Protein AF-L9KTG0-F1 (afdb_monomer_lite)

Structure (mmCIF, N/CA/C/O backbone):
data_AF-L9KTG0-F1
#
_entry.id   AF-L9KTG0-F1
#
loop_
_atom_site.group_PDB
_atom_site.id
_atom_site.type_symbol
_atom_site.label_atom_id
_atom_site.label_alt_id
_atom_site.label_comp_id
_atom_site.label_asym_id
_atom_site.label_entity_id
_atom_site.label_seq_id
_atom_site.pdbx_PDB_ins_code
_atom_site.Cartn_x
_atom_site.Cartn_y
_atom_site.Cartn_z
_atom_site.occupancy
_atom_site.B_iso_or_equiv
_atom_site.auth_seq_id
_atom_site.auth_comp_id
_atom_site.auth_asym_id
_atom_site.auth_atom_id
_atom_site.pdbx_PDB_model_num
ATOM 1 N N . MET A 1 1 ? -49.124 -18.999 35.209 1.00 49.38 1 MET A N 1
ATOM 2 C CA . MET A 1 1 ? -49.571 -17.786 34.483 1.00 49.38 1 MET A CA 1
ATOM 3 C C . MET A 1 1 ? -50.906 -17.337 35.054 1.00 49.38 1 MET A C 1
ATOM 5 O O . MET A 1 1 ? -51.842 -18.127 35.024 1.00 49.38 1 MET A O 1
ATOM 9 N N . SER A 1 2 ? -50.994 -16.120 35.597 1.00 49.66 2 SER A N 1
ATOM 10 C CA . SER A 1 2 ? -52.268 -15.536 36.032 1.00 49.66 2 SER A CA 1
ATOM 11 C C . SER A 1 2 ? -53.075 -15.059 34.817 1.00 49.66 2 SER A C 1
ATOM 13 O O . SER A 1 2 ? -52.522 -14.506 33.868 1.00 49.66 2 SER A O 1
ATOM 15 N N . LEU A 1 3 ? -54.389 -15.286 34.839 1.00 60.78 3 LEU A N 1
ATOM 16 C CA . LEU A 1 3 ? -55.328 -14.802 33.813 1.00 60.78 3 LEU A CA 1
ATOM 17 C C . LEU A 1 3 ? -55.614 -13.295 33.931 1.00 60.78 3 LEU A C 1
ATOM 19 O O . LEU A 1 3 ? -56.130 -12.691 32.996 1.00 60.78 3 LEU A O 1
ATOM 23 N N . VAL A 1 4 ? -55.261 -12.688 35.066 1.00 68.44 4 VAL A N 1
ATOM 24 C CA . VAL A 1 4 ? -55.476 -11.272 35.375 1.00 68.44 4 VAL A CA 1
ATOM 25 C C . VAL A 1 4 ? -54.117 -10.580 35.476 1.00 68.44 4 VAL A C 1
ATOM 27 O O . VAL A 1 4 ? -53.188 -11.116 36.093 1.00 68.44 4 VAL A O 1
ATOM 30 N N . VAL A 1 5 ? -53.993 -9.413 34.831 1.00 65.00 5 VAL A N 1
ATOM 31 C CA . VAL A 1 5 ? -52.816 -8.537 34.950 1.00 65.00 5 VAL A CA 1
ATOM 32 C C . VAL A 1 5 ? -52.667 -8.155 36.427 1.00 65.00 5 VAL A C 1
ATOM 34 O O . VAL A 1 5 ? -53.651 -7.705 37.012 1.00 65.00 5 VAL A O 1
ATOM 37 N N . PRO A 1 6 ? -51.491 -8.345 37.051 1.00 69.44 6 PRO A N 1
ATOM 38 C CA . PRO A 1 6 ? -51.301 -7.981 38.453 1.00 69.44 6 PRO A CA 1
ATOM 39 C C . PRO A 1 6 ? -51.574 -6.483 38.659 1.00 69.44 6 PRO A C 1
ATOM 41 O O . PRO A 1 6 ? -51.172 -5.670 37.827 1.00 69.44 6 PRO A O 1
ATOM 44 N N . GLU A 1 7 ? -52.230 -6.110 39.767 1.00 68.56 7 GLU A N 1
ATOM 45 C CA . GLU A 1 7 ? -52.607 -4.710 40.060 1.00 68.56 7 GLU A CA 1
ATOM 46 C C . GLU A 1 7 ? -51.407 -3.749 40.053 1.00 68.56 7 GLU A C 1
ATOM 48 O O . GLU A 1 7 ? -51.549 -2.574 39.721 1.00 68.56 7 GLU A O 1
ATOM 53 N N . LYS A 1 8 ? -50.207 -4.247 40.372 1.00 76.75 8 LYS A N 1
ATOM 54 C CA . LYS A 1 8 ? -48.950 -3.490 40.355 1.00 76.75 8 LYS A CA 1
ATOM 55 C C . LYS A 1 8 ? -48.055 -3.943 39.204 1.00 76.75 8 LYS A C 1
ATOM 57 O O . LYS A 1 8 ? -47.014 -4.550 39.422 1.00 76.75 8 LYS A O 1
ATOM 62 N N . PHE A 1 9 ? -48.462 -3.653 37.969 1.00 83.56 9 PHE A N 1
ATOM 63 C CA . PHE A 1 9 ? -47.624 -3.896 36.795 1.00 83.56 9 PHE A CA 1
ATOM 64 C C . PHE A 1 9 ? -46.756 -2.674 36.468 1.00 83.56 9 PHE A C 1
ATOM 66 O O . PHE A 1 9 ? -47.263 -1.622 36.076 1.00 83.56 9 PHE A O 1
ATOM 73 N N . GLN A 1 10 ? -45.434 -2.813 36.571 1.00 85.81 10 GLN A N 1
ATOM 74 C CA . GLN A 1 10 ? -44.500 -1.760 36.175 1.00 85.81 10 GLN A CA 1
ATOM 75 C C . GLN A 1 10 ? -44.161 -1.868 34.684 1.00 85.81 10 GLN A C 1
ATOM 77 O O . GLN A 1 10 ? -43.572 -2.841 34.216 1.00 85.81 10 GLN A O 1
ATOM 82 N N . HIS A 1 11 ? -44.504 -0.840 33.904 1.00 86.81 11 HIS A N 1
ATOM 83 C CA . HIS A 1 11 ? -44.177 -0.812 32.474 1.00 86.81 11 HIS A CA 1
ATOM 84 C C . HIS A 1 11 ? -42.685 -0.588 32.196 1.00 86.81 11 HIS A C 1
ATOM 86 O O . HIS A 1 11 ? -42.176 -1.087 31.187 1.00 86.81 11 HIS A O 1
ATOM 92 N N . ILE A 1 12 ? -42.000 0.147 33.073 1.00 88.56 12 ILE A N 1
ATOM 93 C CA . ILE A 1 12 ? -40.579 0.477 32.970 1.00 88.56 12 ILE A CA 1
ATOM 94 C C . ILE A 1 12 ? -39.954 0.246 34.341 1.00 88.56 12 ILE A C 1
ATOM 96 O O . ILE A 1 12 ? -40.410 0.833 35.318 1.00 88.56 12 ILE A O 1
ATOM 100 N N . LEU A 1 13 ? -38.906 -0.574 34.392 1.00 87.44 13 LEU A N 1
ATOM 101 C CA . LEU A 1 13 ? -38.097 -0.776 35.593 1.00 87.44 13 LEU A CA 1
ATOM 102 C C . LEU A 1 13 ? -36.725 -0.154 35.375 1.00 87.44 13 LEU A C 1
ATOM 104 O O . LEU A 1 13 ? -36.164 -0.257 34.283 1.00 87.44 13 LEU A O 1
ATOM 108 N N . ARG A 1 14 ? -36.163 0.479 36.404 1.00 88.06 14 ARG A N 1
ATOM 109 C CA . ARG A 1 14 ? -34.815 1.044 36.332 1.00 88.06 14 ARG A CA 1
ATOM 110 C C . ARG A 1 14 ? -33.854 0.180 37.132 1.00 88.06 14 ARG A C 1
ATOM 112 O O . ARG A 1 14 ? -33.931 0.132 38.351 1.00 88.06 14 ARG A O 1
ATOM 119 N N . VAL A 1 15 ? -32.928 -0.473 36.437 1.00 86.12 15 VAL A N 1
ATOM 120 C CA . VAL A 1 15 ? -31.952 -1.392 37.035 1.00 86.12 15 VAL A CA 1
ATOM 121 C C . VAL A 1 15 ? -30.557 -0.991 36.572 1.00 86.12 15 VAL A C 1
ATOM 123 O O . VAL A 1 15 ? -30.323 -0.823 35.374 1.00 86.12 15 VAL A O 1
ATOM 126 N N . LEU A 1 16 ? -29.627 -0.799 37.516 1.00 84.00 16 LEU A N 1
ATOM 127 C CA . LEU A 1 16 ? -28.222 -0.444 37.249 1.00 84.00 16 LEU A CA 1
ATOM 128 C C . LEU A 1 16 ? -28.059 0.706 36.233 1.00 84.00 16 LEU A C 1
ATOM 130 O O . LEU A 1 16 ? -27.328 0.592 35.251 1.00 84.00 16 LEU A O 1
ATOM 134 N N . ASN A 1 17 ? -28.766 1.819 36.459 1.00 85.25 17 ASN A N 1
ATOM 135 C CA . ASN A 1 17 ? -28.774 3.001 35.582 1.00 85.25 17 ASN A CA 1
ATOM 136 C C . ASN A 1 17 ? -29.298 2.769 34.152 1.00 85.25 17 ASN A C 1
ATOM 138 O O . ASN A 1 17 ? -29.113 3.627 33.291 1.00 85.25 17 ASN A O 1
ATOM 142 N N . THR A 1 18 ? -29.997 1.663 33.898 1.00 87.50 18 THR A N 1
ATOM 143 C CA . THR A 1 18 ? -30.633 1.373 32.606 1.00 87.50 18 THR A CA 1
ATOM 144 C C . THR A 1 18 ? -32.141 1.198 32.755 1.00 87.50 18 THR A C 1
ATOM 146 O O . THR A 1 18 ? -32.616 0.676 33.762 1.00 87.50 18 THR A O 1
ATOM 149 N N . ASN A 1 19 ? -32.893 1.659 31.754 1.00 92.19 19 ASN A N 1
ATOM 150 C CA . ASN A 1 19 ? -34.344 1.500 31.700 1.00 92.19 19 ASN A CA 1
ATOM 151 C C . ASN A 1 19 ? -34.678 0.189 30.980 1.00 92.19 19 ASN A C 1
ATOM 153 O O . ASN A 1 19 ? -34.278 -0.014 29.833 1.00 92.19 19 ASN A O 1
ATOM 157 N N . ILE A 1 20 ? -35.412 -0.686 31.657 1.00 90.31 20 ILE A N 1
ATOM 158 C CA . ILE A 1 20 ? -35.796 -2.021 31.205 1.00 90.31 20 ILE A CA 1
ATOM 159 C C . ILE A 1 20 ? -37.299 -2.049 30.909 1.00 90.31 20 ILE A C 1
ATOM 161 O O . ILE A 1 20 ? -38.113 -1.543 31.680 1.00 90.31 20 ILE A O 1
ATOM 165 N N . GLU A 1 21 ? -37.682 -2.677 29.794 1.00 91.25 21 GLU A N 1
ATOM 166 C CA . GLU A 1 21 ? -39.086 -2.855 29.405 1.00 91.25 21 GLU A CA 1
ATOM 167 C C . GLU A 1 21 ? -39.774 -3.974 30.210 1.00 91.25 21 GLU A C 1
ATOM 169 O O . GLU A 1 21 ? -39.440 -5.152 30.066 1.00 91.25 21 GLU A O 1
ATOM 174 N N . GLY A 1 22 ? -40.826 -3.634 30.962 1.00 88.56 22 GLY A N 1
ATOM 175 C CA . GLY A 1 22 ? -41.592 -4.582 31.786 1.00 88.56 22 GLY A CA 1
ATOM 176 C C . GLY A 1 22 ? -42.464 -5.571 30.999 1.00 88.56 22 GLY A C 1
ATOM 177 O O . GLY A 1 22 ? -42.866 -6.613 31.513 1.00 88.56 22 GLY A O 1
ATOM 178 N N . ARG A 1 23 ? -42.752 -5.288 29.719 1.00 88.06 23 ARG A N 1
ATOM 179 C CA . ARG A 1 23 ? -43.575 -6.166 28.860 1.00 88.06 23 ARG A CA 1
ATOM 180 C C . ARG A 1 23 ? -42.847 -7.444 28.443 1.00 88.06 23 ARG A C 1
ATOM 182 O O . ARG A 1 23 ? -43.510 -8.427 28.105 1.00 88.06 23 ARG A O 1
ATOM 189 N N . ARG A 1 24 ? -41.512 -7.439 28.425 1.00 90.31 24 ARG A N 1
ATOM 190 C CA . ARG A 1 24 ? -40.703 -8.601 28.035 1.00 90.31 24 ARG A CA 1
ATOM 191 C C . ARG A 1 24 ? -40.580 -9.582 29.199 1.00 90.31 24 ARG A C 1
ATOM 193 O O . ARG A 1 24 ? -40.724 -9.216 30.362 1.00 90.31 24 ARG A O 1
ATOM 200 N N . LYS A 1 25 ? -40.297 -10.844 28.876 1.00 90.31 25 LYS A N 1
ATOM 201 C CA . LYS A 1 25 ? -39.917 -11.843 29.884 1.00 90.31 25 LYS A CA 1
ATOM 202 C C . LYS A 1 25 ? -38.628 -11.418 30.585 1.00 90.31 25 LYS A C 1
ATOM 204 O O . LYS A 1 25 ? -37.727 -10.895 29.921 1.00 90.31 25 LYS A O 1
ATOM 209 N N . THR A 1 26 ? -38.524 -11.692 31.881 1.00 88.12 26 THR A N 1
ATOM 210 C CA . THR A 1 26 ? -37.424 -11.235 32.746 1.00 88.12 26 THR A CA 1
ATOM 211 C C . THR A 1 26 ? -36.037 -11.576 32.186 1.00 88.12 26 THR A C 1
ATOM 213 O O . THR A 1 26 ? -35.219 -10.674 32.000 1.00 88.12 26 THR A O 1
ATOM 216 N N . ALA A 1 27 ? -35.815 -12.824 31.752 1.00 87.25 27 ALA A N 1
ATOM 217 C CA . ALA A 1 27 ? -34.556 -13.272 31.140 1.00 87.25 27 ALA A CA 1
ATOM 218 C C . ALA A 1 27 ? -34.092 -12.431 29.935 1.00 87.25 27 ALA A C 1
ATOM 220 O O . ALA A 1 27 ? -32.895 -12.323 29.680 1.00 87.25 27 ALA A O 1
ATOM 221 N N . PHE A 1 28 ? -35.022 -11.856 29.167 1.00 90.88 28 PHE A N 1
ATOM 222 C CA . PHE A 1 28 ? -34.704 -11.012 28.011 1.00 90.88 28 PHE A CA 1
ATOM 223 C C . PHE A 1 28 ? -34.637 -9.537 28.390 1.00 90.88 28 PHE A C 1
ATOM 225 O O . PHE A 1 28 ? -33.824 -8.801 27.839 1.00 90.88 28 PHE A O 1
ATOM 232 N N . ALA A 1 29 ? -35.473 -9.106 29.329 1.00 90.81 29 ALA A N 1
ATOM 233 C CA . ALA A 1 29 ? -35.525 -7.729 29.788 1.00 90.81 29 ALA A CA 1
ATOM 234 C C . ALA A 1 29 ? -34.185 -7.304 30.426 1.00 90.81 29 ALA A C 1
ATOM 236 O O . ALA A 1 29 ? -33.635 -6.265 30.067 1.00 90.81 29 ALA A O 1
ATOM 237 N N . ILE A 1 30 ? -33.590 -8.164 31.263 1.00 89.75 30 ILE A N 1
ATOM 238 C CA . ILE A 1 30 ? -32.313 -7.892 31.952 1.00 89.75 30 ILE A CA 1
ATOM 239 C C . ILE A 1 30 ? -31.131 -7.760 30.973 1.00 89.75 30 ILE A C 1
ATOM 241 O O . ILE A 1 30 ? -30.162 -7.061 31.261 1.00 89.75 30 ILE A O 1
ATOM 245 N N . THR A 1 31 ? -31.210 -8.345 29.771 1.00 90.81 31 THR A N 1
ATOM 246 C CA . THR A 1 31 ? -30.134 -8.225 28.762 1.00 90.81 31 THR A CA 1
ATOM 247 C C . THR A 1 31 ? -29.950 -6.812 28.203 1.00 90.81 31 THR A C 1
ATOM 249 O O . THR A 1 31 ? -28.962 -6.554 27.521 1.00 90.81 31 THR A O 1
ATOM 252 N N . ALA A 1 32 ? -30.865 -5.882 28.502 1.00 90.56 32 ALA A N 1
ATOM 253 C CA . ALA A 1 32 ? -30.676 -4.463 28.208 1.00 90.56 32 ALA A CA 1
ATOM 254 C C . ALA A 1 32 ? -29.521 -3.840 29.021 1.00 90.56 32 ALA A C 1
ATOM 256 O O . ALA A 1 32 ? -28.928 -2.847 28.594 1.00 90.56 32 ALA A O 1
ATOM 257 N N . VAL A 1 33 ? -29.164 -4.435 30.166 1.00 89.81 33 VAL A N 1
ATOM 258 C CA . VAL A 1 33 ? -28.013 -4.016 30.970 1.00 89.81 33 VAL A CA 1
ATOM 259 C C . VAL A 1 33 ? -26.723 -4.427 30.258 1.00 89.81 33 VAL A C 1
ATOM 261 O O . VAL A 1 33 ? -26.456 -5.611 30.033 1.00 89.81 33 VAL A O 1
ATOM 264 N N . LYS A 1 34 ? -25.864 -3.450 29.946 1.00 87.50 34 LYS A N 1
ATOM 265 C CA . LYS A 1 34 ? -24.547 -3.720 29.352 1.00 87.50 34 LYS A CA 1
ATOM 266 C C . LYS A 1 34 ? -23.728 -4.631 30.274 1.00 87.50 34 LYS A C 1
ATOM 268 O O . LYS A 1 34 ? -23.594 -4.359 31.465 1.00 87.50 34 LYS A O 1
ATOM 273 N N . GLY A 1 35 ? -23.169 -5.702 29.711 1.00 87.12 35 GLY A N 1
ATOM 274 C CA . GLY A 1 35 ? -22.412 -6.713 30.460 1.00 87.12 35 GLY A CA 1
ATOM 275 C C . GLY A 1 35 ? -23.231 -7.944 30.856 1.00 87.12 35 GLY A C 1
ATOM 276 O O . GLY A 1 35 ? -22.644 -8.916 31.325 1.00 87.12 35 GLY A O 1
ATOM 277 N N . VAL A 1 36 ? -24.549 -7.956 30.611 1.00 91.06 36 VAL A N 1
ATOM 278 C CA . VAL A 1 36 ? -25.405 -9.133 30.816 1.00 91.06 36 VAL A CA 1
ATOM 279 C C . VAL A 1 36 ? -25.880 -9.715 29.490 1.00 91.06 36 VAL A C 1
ATOM 281 O O . VAL A 1 36 ? -26.687 -9.138 28.770 1.00 91.06 36 VAL A O 1
ATOM 284 N N . GLY A 1 37 ? -25.391 -10.914 29.176 1.00 91.81 37 GLY A N 1
ATOM 285 C CA . GLY A 1 37 ? -25.872 -11.701 28.042 1.00 91.81 37 GLY A CA 1
ATOM 286 C C . GLY A 1 37 ? -27.045 -12.615 28.407 1.00 91.81 37 GLY A C 1
ATOM 287 O O . GLY A 1 37 ? -27.313 -12.873 29.577 1.00 91.81 37 GLY A O 1
ATOM 288 N N . ARG A 1 38 ? -27.687 -13.206 27.390 1.00 90.88 38 ARG A N 1
ATOM 289 C CA . ARG A 1 38 ? -28.805 -14.164 27.552 1.00 90.88 38 ARG A CA 1
ATOM 290 C C . ARG A 1 38 ? -28.482 -15.340 28.485 1.00 90.88 38 ARG A C 1
ATOM 292 O O . ARG A 1 38 ? -29.338 -15.764 29.251 1.00 90.88 38 ARG A O 1
ATOM 299 N N . ARG A 1 39 ? -27.250 -15.868 28.425 1.00 90.12 39 ARG A N 1
ATOM 300 C CA . ARG A 1 39 ? -26.805 -16.961 29.311 1.00 90.12 39 ARG A CA 1
ATOM 301 C C . ARG A 1 39 ? -26.664 -16.493 30.757 1.00 90.12 39 ARG A C 1
ATOM 303 O O . ARG A 1 39 ? -27.129 -17.184 31.652 1.00 90.12 39 ARG A O 1
ATOM 310 N N . TYR A 1 40 ? -26.067 -15.321 30.966 1.00 91.56 40 TYR A N 1
ATOM 311 C CA . TYR A 1 40 ? -25.879 -14.759 32.302 1.00 91.56 40 TYR A CA 1
ATOM 312 C C . TYR A 1 40 ? -27.221 -14.404 32.950 1.00 91.56 40 TYR A C 1
ATOM 314 O O . TYR A 1 40 ? -27.469 -14.801 34.079 1.00 91.56 40 TYR A O 1
ATOM 322 N N . ALA A 1 41 ? -28.130 -13.770 32.202 1.00 90.69 41 ALA A N 1
ATOM 323 C CA . ALA A 1 41 ? -29.473 -13.440 32.681 1.00 90.69 41 ALA A CA 1
ATOM 324 C C . ALA A 1 41 ? -30.259 -14.676 33.147 1.00 90.69 41 ALA A C 1
ATOM 326 O O . ALA A 1 41 ? -30.929 -14.626 34.172 1.00 90.69 41 ALA A O 1
ATOM 327 N N . ARG A 1 42 ? -30.143 -15.801 32.427 1.00 90.69 42 ARG A N 1
ATOM 328 C CA . ARG A 1 42 ? -30.793 -17.058 32.816 1.00 90.69 42 ARG A CA 1
ATOM 329 C C . ARG A 1 42 ? -30.227 -17.628 34.119 1.00 90.69 42 ARG A C 1
ATOM 331 O O . ARG A 1 42 ? -31.007 -18.029 34.970 1.00 90.69 42 ARG A O 1
ATOM 338 N N . VAL A 1 43 ? -28.901 -17.630 34.275 1.00 90.25 43 VAL A N 1
ATOM 339 C CA . VAL A 1 43 ? -28.244 -18.100 35.507 1.00 90.25 43 VAL A CA 1
ATOM 340 C C . VAL A 1 43 ? -28.634 -17.221 36.691 1.00 90.25 43 VAL A C 1
ATOM 342 O O . VAL A 1 43 ? -29.015 -17.743 37.727 1.00 90.25 43 VAL A O 1
ATOM 345 N N . VAL A 1 44 ? -28.605 -15.897 36.534 1.00 90.12 44 VAL A N 1
ATOM 346 C CA . VAL A 1 44 ? -29.026 -14.957 37.586 1.00 90.12 44 VAL A CA 1
ATOM 347 C C . VAL A 1 44 ? -30.472 -15.215 38.009 1.00 90.12 44 VAL A C 1
ATOM 349 O O . VAL A 1 44 ? -30.763 -15.239 39.197 1.00 90.12 44 VAL A O 1
ATOM 352 N N . GLN A 1 45 ? -31.370 -15.444 37.050 1.00 90.06 45 GLN A N 1
ATOM 353 C CA . GLN A 1 45 ? -32.778 -15.711 37.332 1.00 90.06 45 GLN A CA 1
ATOM 354 C C . GLN A 1 45 ? -32.991 -17.033 38.086 1.00 90.06 45 GLN A C 1
ATOM 356 O O . GLN A 1 45 ? -33.777 -17.077 39.025 1.00 90.06 45 GLN A O 1
ATOM 361 N N . GLU A 1 46 ? -32.250 -18.078 37.716 1.00 88.62 46 GLU A N 1
ATOM 362 C CA . GLU A 1 46 ? -32.262 -19.376 38.403 1.00 88.62 46 GLU A CA 1
ATOM 363 C C . GLU A 1 46 ? -31.675 -19.284 39.821 1.00 88.62 46 GLU A C 1
ATOM 365 O O . GLU A 1 46 ? -32.144 -19.948 40.738 1.00 88.62 46 GLU A O 1
ATOM 370 N N . LYS A 1 47 ? -30.671 -18.424 40.026 1.00 88.19 47 LYS A N 1
ATOM 371 C CA . LYS A 1 47 ? -30.049 -18.188 41.337 1.00 88.19 47 LYS A CA 1
ATOM 372 C C . LYS A 1 47 ? -30.877 -17.294 42.253 1.00 88.19 47 LYS A C 1
ATOM 374 O O . LYS A 1 47 ? -30.810 -17.456 43.464 1.00 88.19 47 LYS A O 1
ATOM 379 N N . ALA A 1 48 ? -31.662 -16.388 41.680 1.00 87.19 48 ALA A N 1
ATOM 380 C CA . ALA A 1 48 ? -32.605 -15.546 42.407 1.00 87.19 48 ALA A CA 1
ATOM 381 C C . ALA A 1 48 ? -33.923 -16.269 42.758 1.00 87.19 48 ALA A C 1
ATOM 383 O O . ALA A 1 48 ? -34.805 -15.633 43.334 1.00 87.19 48 ALA A O 1
ATOM 384 N N . ASP A 1 49 ? -34.050 -17.556 42.407 1.00 87.12 49 ASP A N 1
ATOM 385 C CA . ASP A 1 49 ? -35.237 -18.398 42.615 1.00 87.12 49 ASP A CA 1
ATOM 386 C C . ASP A 1 49 ? -36.527 -17.774 42.049 1.00 87.12 49 ASP A C 1
ATOM 388 O O . ASP A 1 49 ? -37.585 -17.776 42.672 1.00 87.12 49 ASP A O 1
ATOM 392 N N . MET A 1 50 ? -36.425 -17.178 40.855 1.00 83.75 50 MET A N 1
ATOM 393 C CA . MET A 1 50 ? -37.555 -16.555 40.160 1.00 83.75 50 MET A CA 1
ATOM 394 C C . MET A 1 50 ? -38.023 -17.414 38.986 1.00 83.75 50 MET A C 1
ATOM 396 O O . MET A 1 50 ? -37.209 -17.976 38.244 1.00 83.75 50 MET A O 1
ATOM 400 N N . ASP A 1 51 ? -39.331 -17.430 38.722 1.00 84.75 51 ASP A N 1
ATOM 401 C CA . ASP A 1 51 ? -39.868 -18.189 37.595 1.00 84.75 51 ASP A CA 1
ATOM 402 C C . ASP A 1 51 ? -39.449 -17.588 36.238 1.00 84.75 51 ASP A C 1
ATOM 404 O O . ASP A 1 51 ? -39.550 -16.389 35.971 1.00 84.75 51 ASP A O 1
ATOM 408 N N . LEU A 1 52 ? -38.992 -18.457 35.333 1.00 81.88 52 LEU A N 1
ATOM 409 C CA . LEU A 1 52 ? -38.511 -18.127 33.987 1.00 81.88 52 LEU A CA 1
ATOM 410 C C . LEU A 1 52 ? -39.627 -17.640 33.054 1.00 81.88 52 LEU A C 1
ATOM 412 O O . LEU A 1 52 ? -39.344 -17.043 32.006 1.00 81.88 52 LEU A O 1
ATOM 416 N N . THR A 1 53 ? -40.889 -17.927 33.383 1.00 84.38 53 THR A N 1
ATOM 417 C CA . THR A 1 53 ? -42.029 -17.570 32.529 1.00 84.38 53 THR A CA 1
ATOM 418 C C . THR A 1 53 ? -42.570 -16.168 32.787 1.00 84.38 53 THR A C 1
ATOM 420 O O . THR A 1 53 ? -43.270 -15.625 31.923 1.00 84.38 53 THR A O 1
ATOM 423 N N . GLU A 1 54 ? -42.189 -15.559 33.909 1.00 83.56 54 GLU A N 1
ATOM 424 C CA . GLU A 1 54 ? -42.697 -14.265 34.339 1.00 83.56 54 GLU A CA 1
ATOM 425 C C . GLU A 1 54 ? -42.159 -13.087 33.517 1.00 83.56 54 GLU A C 1
ATOM 427 O O . GLU A 1 54 ? -41.099 -13.120 32.871 1.00 83.56 54 GLU A O 1
ATOM 432 N N . ARG A 1 55 ? -42.967 -12.023 33.488 1.00 88.19 55 ARG A N 1
ATOM 433 C CA . ARG A 1 55 ? -42.637 -10.760 32.824 1.00 88.19 55 ARG A CA 1
ATOM 434 C C . ARG A 1 55 ? -41.933 -9.842 33.809 1.00 88.19 55 ARG A C 1
ATOM 436 O O . ARG A 1 55 ? -42.320 -9.784 34.968 1.00 88.19 55 ARG A O 1
ATOM 443 N N . ALA A 1 56 ? -40.986 -9.049 33.316 1.00 87.50 56 ALA A N 1
ATOM 444 C CA . ALA A 1 56 ? -40.204 -8.152 34.162 1.00 87.50 56 ALA A CA 1
ATOM 445 C C . ALA A 1 56 ? -41.072 -7.128 34.916 1.00 87.50 56 ALA A C 1
ATOM 447 O O . ALA A 1 56 ? -40.743 -6.751 36.029 1.00 87.50 56 ALA A O 1
ATOM 448 N N . GLY A 1 57 ? -42.199 -6.709 34.331 1.00 85.75 57 GLY A N 1
ATOM 449 C CA . GLY A 1 57 ? -43.148 -5.784 34.957 1.00 85.75 57 GLY A CA 1
ATOM 450 C C . GLY A 1 57 ? -44.014 -6.377 36.061 1.00 85.75 57 GLY A C 1
ATOM 451 O O . GLY A 1 57 ? -44.708 -5.620 36.729 1.00 85.75 57 GLY A O 1
ATOM 452 N N . ALA A 1 58 ? -44.004 -7.700 36.233 1.00 86.56 58 ALA A N 1
ATOM 453 C CA . ALA A 1 58 ? -44.718 -8.380 37.311 1.00 86.56 58 ALA A CA 1
ATOM 454 C C . ALA A 1 58 ? -43.841 -8.615 38.553 1.00 86.56 58 ALA A C 1
ATOM 456 O O . ALA A 1 58 ? -44.368 -9.057 39.567 1.00 86.56 58 ALA A O 1
ATOM 457 N N . LEU A 1 59 ? -42.537 -8.318 38.472 1.00 86.00 59 LEU A N 1
ATOM 458 C CA . LEU A 1 59 ? -41.601 -8.515 39.575 1.00 86.00 59 LEU A CA 1
ATOM 459 C C . LEU A 1 59 ? -41.883 -7.543 40.720 1.00 86.00 59 LEU A C 1
ATOM 461 O O . LEU A 1 59 ? -42.135 -6.353 40.507 1.00 86.00 59 LEU A O 1
ATOM 465 N N . THR A 1 60 ? -41.779 -8.057 41.938 1.00 88.75 60 THR A N 1
ATOM 466 C CA . THR A 1 60 ? -41.781 -7.263 43.166 1.00 88.75 60 THR A CA 1
ATOM 467 C C . THR A 1 60 ? -40.445 -6.542 43.352 1.00 88.75 60 THR A C 1
ATOM 469 O O . THR A 1 60 ? -39.414 -6.935 42.807 1.00 88.75 60 THR A O 1
ATOM 472 N N . GLU A 1 61 ? -40.439 -5.463 44.133 1.00 87.25 61 GLU A N 1
ATOM 473 C CA . GLU A 1 61 ? -39.218 -4.688 44.394 1.00 87.25 61 GLU A CA 1
ATOM 474 C C . GLU A 1 61 ? -38.142 -5.527 45.107 1.00 87.25 61 GLU A C 1
ATOM 476 O O . GLU A 1 61 ? -36.964 -5.444 44.765 1.00 87.25 61 GLU A O 1
ATOM 481 N N . GLU A 1 62 ? -38.560 -6.430 45.999 1.00 88.88 62 GLU A N 1
ATOM 482 C CA . GLU A 1 62 ? -37.674 -7.375 46.687 1.00 88.88 62 GLU A CA 1
ATOM 483 C C . GLU A 1 62 ? -36.998 -8.352 45.713 1.00 88.88 62 GLU A C 1
ATOM 485 O O . GLU A 1 62 ? -35.805 -8.635 45.824 1.00 88.88 62 GLU A O 1
ATOM 490 N N . GLU A 1 63 ? -37.739 -8.864 44.725 1.00 88.56 63 GLU A N 1
ATOM 491 C CA . GLU A 1 63 ? -37.183 -9.726 43.675 1.00 88.56 63 GLU A CA 1
ATOM 492 C C . GLU A 1 63 ? -36.167 -8.979 42.815 1.00 88.56 63 GLU A C 1
ATOM 494 O O . GLU A 1 63 ? -35.107 -9.519 42.492 1.00 88.56 63 GLU A O 1
ATOM 499 N N . VAL A 1 64 ? -36.457 -7.719 42.480 1.00 89.38 64 VAL A N 1
ATOM 500 C CA . VAL A 1 64 ? -35.532 -6.867 41.726 1.00 89.38 64 VAL A CA 1
ATOM 501 C C . VAL A 1 64 ? -34.234 -6.647 42.509 1.00 89.38 64 VAL A C 1
ATOM 503 O O . VAL A 1 64 ? -33.152 -6.762 41.931 1.00 89.38 64 VAL A O 1
ATOM 506 N N . GLU A 1 65 ? -34.304 -6.393 43.816 1.00 90.00 65 GLU A N 1
ATOM 507 C CA . GLU A 1 65 ? -33.116 -6.211 44.657 1.00 90.00 65 GLU A CA 1
ATOM 508 C C . GLU A 1 65 ? -32.290 -7.499 44.798 1.00 90.00 65 GLU A C 1
ATOM 510 O O . GLU A 1 65 ? -31.056 -7.463 44.685 1.00 90.00 65 GLU A O 1
ATOM 515 N N . ARG A 1 66 ? -32.948 -8.660 44.938 1.00 89.12 66 ARG A N 1
ATOM 516 C CA . ARG A 1 66 ? -32.265 -9.965 44.911 1.00 89.12 66 ARG A CA 1
ATOM 517 C C . ARG A 1 66 ? -31.507 -10.164 43.602 1.00 89.12 66 ARG A C 1
ATOM 519 O O . ARG A 1 66 ? -30.321 -10.485 43.621 1.00 89.12 66 ARG A O 1
ATOM 526 N N . VAL A 1 67 ? -32.148 -9.898 42.463 1.00 89.56 67 VAL A N 1
ATOM 527 C CA . VAL A 1 67 ? -31.518 -9.996 41.135 1.00 89.56 67 VAL A CA 1
ATOM 528 C C . VAL A 1 67 ? -30.305 -9.082 41.020 1.00 89.56 67 VAL A C 1
ATOM 530 O O . VAL A 1 67 ? -29.260 -9.514 40.536 1.00 89.56 67 VAL A O 1
ATOM 533 N N . VAL A 1 68 ? -30.411 -7.834 41.478 1.00 90.31 68 VAL A N 1
ATOM 534 C CA . VAL A 1 68 ? -29.294 -6.879 41.446 1.00 90.31 68 VAL A CA 1
ATOM 535 C C . VAL A 1 68 ? -28.132 -7.365 42.311 1.00 90.31 68 VAL A C 1
ATOM 537 O O . VAL A 1 68 ? -26.981 -7.286 41.876 1.00 90.31 68 VAL A O 1
ATOM 540 N N . THR A 1 69 ? -28.421 -7.926 43.483 1.00 90.25 69 THR A N 1
ATOM 541 C CA . THR A 1 69 ? -27.408 -8.474 44.394 1.00 90.25 69 THR A CA 1
ATOM 542 C C . THR A 1 69 ? -26.665 -9.650 43.756 1.00 90.25 69 THR A C 1
ATOM 544 O O . THR A 1 69 ? -25.431 -9.645 43.718 1.00 90.25 69 THR A O 1
ATOM 547 N N . VAL A 1 70 ? -27.400 -10.595 43.157 1.00 90.31 70 VAL A N 1
ATOM 548 C CA . VAL A 1 70 ? -26.834 -11.750 42.435 1.00 90.31 70 VAL A CA 1
ATOM 549 C C . VAL A 1 70 ? -26.004 -11.299 41.228 1.00 90.31 70 VAL A C 1
ATOM 551 O O . VAL A 1 70 ? -24.930 -11.831 40.944 1.00 90.31 70 VAL A O 1
ATOM 554 N N . MET A 1 71 ? -26.470 -10.274 40.507 1.00 89.06 71 MET A N 1
ATOM 555 C CA . MET A 1 71 ? -25.750 -9.711 39.364 1.00 89.06 71 MET A CA 1
ATOM 556 C C . MET A 1 71 ? -24.418 -9.079 39.769 1.00 89.06 71 MET A C 1
ATOM 558 O O . MET A 1 71 ? -23.432 -9.268 39.054 1.00 89.06 71 MET A O 1
ATOM 562 N N . GLN A 1 72 ? -24.396 -8.324 40.871 1.00 88.56 72 GLN A N 1
ATOM 563 C CA . GLN A 1 72 ? -23.202 -7.637 41.364 1.00 88.56 72 GLN A CA 1
ATOM 564 C C . GLN A 1 72 ? -22.199 -8.600 42.012 1.00 88.56 72 GLN A C 1
ATOM 566 O O . GLN A 1 72 ? -20.993 -8.418 41.843 1.00 88.56 72 GLN A O 1
ATOM 571 N N . ASN A 1 73 ? -22.677 -9.645 42.698 1.00 87.81 73 ASN A N 1
ATOM 572 C CA . ASN A 1 73 ? -21.843 -10.570 43.469 1.00 87.81 73 ASN A CA 1
ATOM 573 C C . ASN A 1 73 ? -22.012 -12.048 43.056 1.00 87.81 73 ASN A C 1
ATOM 575 O O . ASN A 1 73 ? -22.232 -12.906 43.911 1.00 87.81 73 ASN A O 1
ATOM 579 N N . PRO A 1 74 ? -21.775 -12.416 41.783 1.00 87.12 74 PRO A N 1
ATOM 580 C CA . PRO A 1 74 ? -22.066 -13.765 41.276 1.00 87.12 74 PRO A CA 1
ATOM 581 C C . PRO A 1 74 ? -21.258 -14.891 41.938 1.00 87.12 74 PRO A C 1
ATOM 583 O O . PRO A 1 74 ? -21.621 -16.066 41.836 1.00 87.12 74 PRO A O 1
ATOM 586 N N . ARG A 1 75 ? -20.145 -14.559 42.607 1.00 85.00 75 ARG A N 1
ATOM 587 C CA . ARG A 1 75 ? -19.304 -15.531 43.323 1.00 85.00 75 ARG A CA 1
ATOM 588 C C . ARG A 1 75 ? -19.959 -16.026 44.611 1.00 85.00 75 ARG A C 1
ATOM 590 O O . ARG A 1 75 ? -19.749 -17.179 44.975 1.00 85.00 75 ARG A O 1
ATOM 597 N N . GLN A 1 76 ? -20.752 -15.182 45.275 1.00 85.56 76 GLN A N 1
ATOM 598 C CA . GLN A 1 76 ? -21.480 -15.572 46.486 1.00 85.56 76 GLN A CA 1
ATOM 599 C C . GLN A 1 76 ? -22.560 -16.615 46.150 1.00 85.56 76 GLN A C 1
ATOM 601 O O . GLN A 1 76 ? -22.731 -17.584 46.885 1.00 85.56 76 GLN A O 1
ATOM 606 N N . ASP A 1 77 ? -23.146 -16.523 44.952 1.00 83.12 77 ASP A N 1
ATOM 607 C CA . ASP A 1 77 ? -24.178 -17.446 44.454 1.00 83.12 77 ASP A CA 1
ATOM 608 C C . ASP A 1 77 ? -23.632 -18.697 43.741 1.00 83.12 77 ASP A C 1
ATOM 610 O O . ASP A 1 77 ? -24.350 -19.409 43.024 1.00 83.12 77 ASP A O 1
ATOM 614 N N . LYS A 1 78 ? -22.348 -19.017 43.959 1.00 84.56 78 LYS A N 1
ATOM 615 C CA . LYS A 1 78 ? -21.670 -20.210 43.419 1.00 84.56 78 LYS A CA 1
ATOM 616 C C . LYS A 1 78 ? -21.627 -20.251 41.881 1.00 84.56 78 LYS A C 1
ATOM 618 O O . LYS A 1 78 ? -21.765 -21.322 41.286 1.00 84.56 78 LYS A O 1
ATOM 623 N N . THR A 1 79 ? -21.458 -19.105 41.220 1.00 86.31 79 THR A N 1
ATOM 624 C CA . THR A 1 79 ? -21.195 -19.052 39.771 1.00 86.31 79 THR A CA 1
ATOM 625 C C . THR A 1 79 ? -19.715 -19.349 39.505 1.00 86.31 79 THR A C 1
ATOM 627 O O . THR A 1 79 ? -18.864 -18.762 40.173 1.00 86.31 79 THR A O 1
ATOM 630 N N . PRO A 1 80 ? -19.368 -20.236 38.556 1.00 88.50 80 PRO A N 1
ATOM 631 C CA . PRO A 1 80 ? -17.974 -20.590 38.315 1.00 88.50 80 PRO A CA 1
ATOM 632 C C . PRO A 1 80 ? -17.171 -19.444 37.679 1.00 88.50 80 PRO A C 1
ATOM 634 O O . PRO A 1 80 ? -17.676 -18.712 36.827 1.00 88.50 80 PRO A O 1
ATOM 637 N N . ASP A 1 81 ? -15.886 -19.338 38.035 1.00 88.06 81 ASP A N 1
ATOM 638 C CA . ASP A 1 81 ? -15.014 -18.222 37.633 1.00 88.06 81 ASP A CA 1
ATOM 639 C C . ASP A 1 81 ? -14.827 -18.105 36.104 1.00 88.06 81 ASP A C 1
ATOM 641 O O . ASP A 1 81 ? -14.683 -16.998 35.585 1.00 88.06 81 ASP A O 1
ATOM 645 N N . TRP A 1 82 ? -14.893 -19.223 35.366 1.00 88.38 82 TRP A N 1
ATOM 646 C CA . TRP A 1 82 ? -14.810 -19.245 33.896 1.00 88.38 82 TRP A CA 1
ATOM 647 C C . TRP A 1 82 ? -16.033 -18.628 33.198 1.00 88.38 82 TRP A C 1
ATOM 649 O O . TRP A 1 82 ? -15.987 -18.364 31.997 1.00 88.38 82 TRP A O 1
ATOM 659 N N . PHE A 1 83 ? -17.138 -18.415 33.917 1.00 90.88 83 PHE A N 1
ATOM 660 C CA . PHE A 1 83 ? -18.364 -17.831 33.369 1.00 90.88 83 PHE A CA 1
ATOM 661 C C . PHE A 1 83 ? -18.387 -16.299 33.463 1.00 90.88 83 PHE A C 1
ATOM 663 O O . PHE A 1 83 ? -19.196 -15.648 32.801 1.00 90.88 83 PHE A O 1
ATOM 670 N N . LEU A 1 84 ? -17.503 -15.720 34.279 1.00 90.25 84 LEU A N 1
ATOM 671 C CA . LEU A 1 84 ? -17.419 -14.279 34.500 1.00 90.25 84 LEU A CA 1
ATOM 672 C C . LEU A 1 84 ? -16.738 -13.580 33.319 1.00 90.25 84 LEU A C 1
ATOM 674 O O . LEU A 1 84 ? -15.874 -14.157 32.657 1.00 90.25 84 LEU A O 1
ATOM 678 N N . ASN A 1 85 ? -17.110 -12.326 33.060 1.00 90.19 85 ASN A N 1
ATOM 679 C CA . ASN A 1 85 ? -16.604 -11.579 31.907 1.00 90.19 85 ASN A CA 1
ATOM 680 C C . ASN A 1 85 ? -15.163 -11.063 32.068 1.00 90.19 85 ASN A C 1
ATOM 682 O O . ASN A 1 85 ? -14.423 -11.037 31.087 1.00 90.19 85 ASN A O 1
ATOM 686 N N . ARG A 1 86 ? -14.743 -10.667 33.276 1.00 88.12 86 ARG A N 1
ATOM 687 C CA . ARG A 1 86 ? -13.398 -10.153 33.559 1.00 88.12 86 ARG A CA 1
ATOM 688 C C . ARG A 1 86 ? -12.676 -11.145 34.451 1.00 88.12 86 ARG A C 1
ATOM 690 O O . ARG A 1 86 ? -12.752 -11.099 35.679 1.00 88.12 86 ARG A O 1
ATOM 697 N N . GLN A 1 87 ? -11.994 -12.073 33.799 1.00 87.62 87 GLN A N 1
ATOM 698 C CA . GLN A 1 87 ? -11.214 -13.114 34.453 1.00 87.62 87 GLN A CA 1
ATOM 699 C C . GLN A 1 87 ? -9.780 -12.63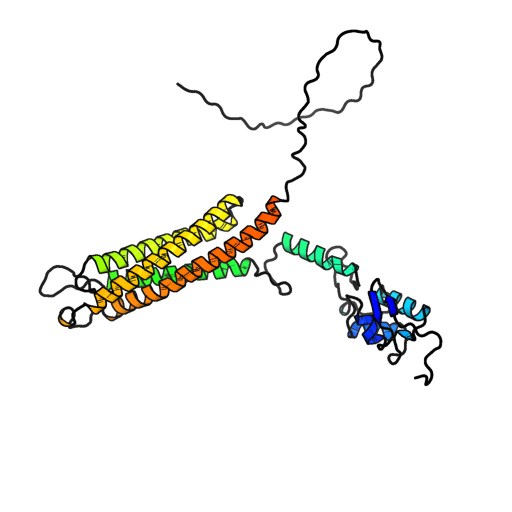7 34.649 1.00 87.62 87 GLN A C 1
ATOM 701 O O . GLN A 1 87 ? -9.207 -12.054 33.731 1.00 87.62 87 GLN A O 1
ATOM 706 N N . LYS A 1 88 ? -9.213 -12.901 35.833 1.00 85.81 88 LYS A N 1
ATOM 707 C CA . LYS A 1 88 ? -7.818 -12.594 36.177 1.00 85.81 88 LYS A CA 1
ATOM 708 C C . LYS A 1 88 ? -7.427 -11.153 35.810 1.00 85.81 88 LYS A C 1
ATOM 710 O O . LYS A 1 88 ? -6.594 -10.916 34.936 1.00 85.81 88 LYS A O 1
ATOM 715 N N . GLU A 1 89 ? -8.058 -10.177 36.465 1.00 85.31 89 GLU A N 1
ATOM 716 C CA . GLU A 1 89 ? -7.757 -8.759 36.236 1.00 85.31 89 GLU A CA 1
ATOM 717 C C . GLU A 1 89 ? -6.265 -8.454 36.457 1.00 85.31 89 GLU A C 1
ATOM 719 O O . GLU A 1 89 ? -5.668 -8.918 37.420 1.00 85.31 89 GLU A O 1
ATOM 724 N N . VAL A 1 90 ? -5.657 -7.642 35.588 1.00 79.31 90 VAL A N 1
ATOM 725 C CA . VAL A 1 90 ? -4.201 -7.399 35.623 1.00 79.31 90 VAL A CA 1
ATOM 726 C C . VAL A 1 90 ? -3.736 -6.699 36.904 1.00 79.31 90 VAL A C 1
ATOM 728 O O . VAL A 1 90 ? -2.624 -6.949 37.355 1.00 79.31 90 VAL A O 1
ATOM 731 N N . LYS A 1 91 ? -4.568 -5.827 37.483 1.00 77.12 91 LYS A N 1
ATOM 732 C CA . LYS A 1 91 ? -4.227 -5.078 38.703 1.00 77.12 91 LYS A CA 1
ATOM 733 C C . LYS A 1 91 ? -4.398 -5.930 39.961 1.00 77.12 91 LYS A C 1
ATOM 735 O O . LYS A 1 91 ? -3.462 -6.075 40.735 1.00 77.12 91 LYS A O 1
ATOM 740 N N . ASP A 1 92 ? -5.581 -6.519 40.121 1.00 79.25 92 ASP A N 1
ATOM 741 C CA . ASP A 1 92 ? -5.984 -7.151 41.383 1.00 79.25 92 ASP A CA 1
ATOM 742 C C . ASP A 1 92 ? -5.948 -8.686 41.344 1.00 79.25 92 ASP A C 1
ATOM 744 O O . ASP A 1 92 ? -6.168 -9.335 42.364 1.00 79.25 92 ASP A O 1
ATOM 748 N N . GLY A 1 93 ? -5.768 -9.299 40.168 1.00 83.06 93 GLY A N 1
ATOM 749 C CA . GLY A 1 93 ? -5.843 -10.751 39.958 1.00 83.06 93 GLY A CA 1
ATOM 750 C C . GLY A 1 93 ? -7.239 -11.356 40.153 1.00 83.06 93 GLY A C 1
ATOM 751 O O . GLY A 1 93 ? -7.427 -12.554 39.953 1.00 83.06 93 GLY A O 1
ATOM 752 N N . LYS A 1 94 ? -8.233 -10.549 40.539 1.00 86.44 94 LYS A N 1
ATOM 753 C CA . LYS A 1 94 ? -9.585 -11.000 40.878 1.00 86.44 94 LYS A CA 1
ATOM 754 C C . LYS A 1 94 ? -10.403 -11.316 39.625 1.00 86.44 94 LYS A C 1
ATOM 756 O O . LYS A 1 94 ? -10.244 -10.692 38.575 1.00 86.44 94 LYS A O 1
ATOM 761 N N . HIS A 1 95 ? -11.315 -12.274 39.769 1.00 88.12 95 HIS A N 1
ATOM 762 C CA . HIS A 1 95 ? -12.354 -12.578 38.788 1.00 88.12 95 HIS A CA 1
ATOM 763 C C . HIS A 1 95 ? -13.629 -11.828 39.182 1.00 88.12 95 HIS A C 1
ATOM 765 O O . HIS A 1 95 ? -14.082 -11.939 40.323 1.00 88.12 95 HIS A O 1
ATOM 771 N N . SER A 1 96 ? -14.188 -11.039 38.266 1.00 88.12 96 SER A N 1
ATOM 772 C CA . SER A 1 96 ? -15.386 -10.235 38.525 1.00 88.12 96 SER A CA 1
ATOM 773 C C . SER A 1 96 ? -16.309 -10.191 37.312 1.00 88.12 96 SER A C 1
ATOM 775 O O . SER A 1 96 ? -15.865 -10.342 36.173 1.00 88.12 96 SER A O 1
ATOM 777 N N . GLN A 1 97 ? -17.603 -9.979 37.568 1.00 89.44 97 GLN A N 1
ATOM 778 C CA . GLN A 1 97 ? -18.546 -9.579 36.532 1.00 89.44 97 GLN A CA 1
ATOM 779 C C . GLN A 1 97 ? -18.646 -8.056 36.522 1.00 89.44 97 GLN A C 1
ATOM 781 O O . GLN A 1 97 ? -19.141 -7.442 37.462 1.00 89.44 97 GLN A O 1
ATOM 786 N N . VAL A 1 98 ? -18.194 -7.440 35.439 1.00 89.44 98 VAL A N 1
ATOM 787 C CA . VAL A 1 98 ? -18.291 -5.996 35.235 1.00 89.44 98 VAL A CA 1
ATOM 788 C C . VAL A 1 98 ? -19.598 -5.659 34.517 1.00 89.44 98 VAL A C 1
ATOM 790 O O . VAL A 1 98 ? -19.872 -6.204 33.447 1.00 89.44 98 VAL A O 1
ATOM 793 N N . LEU A 1 99 ? -20.395 -4.757 35.090 1.00 89.38 99 LEU A N 1
ATOM 794 C CA . LEU A 1 99 ? -21.735 -4.402 34.611 1.00 89.38 99 LEU A CA 1
ATOM 795 C C . LEU A 1 99 ? -21.882 -2.890 34.407 1.00 89.38 99 LEU A C 1
ATOM 797 O O . LEU A 1 99 ? -21.248 -2.102 35.108 1.00 89.38 99 LEU A O 1
ATOM 801 N N . ALA A 1 100 ? -22.762 -2.495 33.483 1.00 86.25 100 ALA A N 1
ATOM 802 C CA . ALA A 1 100 ? -23.174 -1.112 33.235 1.00 86.25 100 ALA A CA 1
ATOM 803 C C . ALA A 1 100 ? -21.985 -0.133 33.120 1.00 86.25 100 ALA A C 1
ATOM 805 O O . ALA A 1 100 ? -21.146 -0.304 32.237 1.00 86.25 100 ALA A O 1
ATOM 806 N N . SER A 1 101 ? -21.907 0.880 33.989 1.00 84.81 101 SER A N 1
ATOM 807 C CA . SER A 1 101 ? -20.826 1.879 34.019 1.00 84.81 101 SER A CA 1
ATOM 808 C C . SER A 1 101 ? -19.458 1.290 34.364 1.00 84.81 101 SER A C 1
ATOM 810 O O . SER A 1 101 ? -18.434 1.828 33.963 1.00 84.81 101 SER A O 1
ATOM 812 N N . GLY A 1 102 ? -19.404 0.138 35.038 1.00 82.50 102 GLY A N 1
ATOM 813 C CA . GLY A 1 102 ? -18.139 -0.546 35.295 1.00 82.50 102 GLY A CA 1
ATOM 814 C C . GLY A 1 102 ? -17.412 -0.958 34.009 1.00 82.50 102 GLY A C 1
ATOM 815 O O . GLY A 1 102 ? -16.191 -1.120 34.025 1.00 82.50 102 GLY A O 1
ATOM 816 N N . LEU A 1 103 ? -18.130 -1.111 32.885 1.00 82.38 103 LEU A N 1
ATOM 817 C CA . LEU A 1 103 ? -17.536 -1.474 31.592 1.00 82.38 103 LEU A CA 1
ATOM 818 C C . LEU A 1 103 ? -16.645 -0.379 31.004 1.00 82.38 103 LEU A C 1
ATOM 820 O O . LEU A 1 103 ? -15.868 -0.676 30.098 1.00 82.38 103 LEU A O 1
ATOM 824 N N . ASP A 1 104 ? -16.672 0.838 31.552 1.00 80.88 104 ASP A N 1
ATOM 825 C CA . ASP A 1 104 ? -15.728 1.896 31.184 1.00 80.88 104 ASP A CA 1
ATOM 826 C C . ASP A 1 104 ? -14.269 1.501 31.471 1.00 80.88 104 ASP A C 1
ATOM 828 O O . ASP A 1 104 ? -13.351 2.051 30.861 1.00 80.88 104 ASP A O 1
ATOM 832 N N . LYS A 1 105 ? -14.034 0.455 32.281 1.00 82.94 105 LYS A N 1
ATOM 833 C CA . LYS A 1 105 ? -12.721 -0.201 32.401 1.00 82.94 105 LYS A CA 1
ATOM 834 C C . LYS A 1 105 ? -12.135 -0.647 31.050 1.00 82.94 105 LYS A C 1
ATOM 836 O O . LYS A 1 105 ? -10.917 -0.645 30.898 1.00 82.94 105 LYS A O 1
ATOM 841 N N . LEU A 1 106 ? -12.962 -0.963 30.046 1.00 81.88 106 LEU A N 1
ATOM 842 C CA . LEU A 1 106 ? -12.490 -1.271 28.687 1.00 81.88 106 LEU A CA 1
ATOM 843 C C . LEU A 1 106 ? -11.746 -0.089 28.049 1.00 81.88 106 LEU A C 1
ATOM 845 O O . LEU A 1 106 ? -10.802 -0.293 27.288 1.00 81.88 106 LEU A O 1
ATOM 849 N N . ARG A 1 107 ? -12.135 1.151 28.369 1.00 81.62 107 ARG A N 1
ATOM 850 C CA . ARG A 1 107 ? -11.451 2.359 27.888 1.00 81.62 107 ARG A CA 1
ATOM 851 C C . ARG A 1 107 ? -10.060 2.489 28.501 1.00 81.62 107 ARG A C 1
ATOM 853 O O . ARG A 1 107 ? -9.122 2.860 27.799 1.00 81.62 107 ARG A O 1
ATOM 860 N N . GLU A 1 108 ? -9.926 2.163 29.784 1.00 84.31 108 GLU A N 1
ATOM 861 C CA . GLU A 1 108 ? -8.631 2.131 30.465 1.00 84.31 108 GLU A CA 1
ATOM 862 C C . GLU A 1 108 ? -7.728 1.036 29.879 1.00 84.31 108 GLU A C 1
ATOM 864 O O . GLU A 1 108 ? -6.566 1.297 29.560 1.00 84.31 108 GLU A O 1
ATOM 869 N N . ASP A 1 109 ? -8.276 -0.162 29.649 1.00 80.94 109 ASP A N 1
ATOM 870 C CA . ASP A 1 109 ? -7.549 -1.269 29.022 1.00 80.94 109 ASP A CA 1
ATOM 871 C C . ASP A 1 109 ? -7.071 -0.898 27.608 1.00 80.94 109 ASP A C 1
ATOM 873 O O . ASP A 1 109 ? -5.911 -1.134 27.269 1.00 80.94 109 ASP A O 1
ATOM 877 N N . LEU A 1 110 ? -7.915 -0.233 26.810 1.00 76.31 110 LEU A N 1
ATOM 878 C CA . LEU A 1 110 ? -7.540 0.306 25.498 1.00 76.31 110 LEU A CA 1
ATOM 879 C C . LEU A 1 110 ? -6.430 1.362 25.600 1.00 76.31 110 LEU A C 1
ATOM 881 O O . LEU A 1 110 ? -5.499 1.351 24.794 1.00 76.31 110 LEU A O 1
ATOM 885 N N . GLY A 1 111 ? -6.493 2.261 26.586 1.00 79.00 111 GLY A N 1
ATOM 886 C CA . GLY A 1 111 ? -5.435 3.242 26.844 1.00 79.00 111 GLY A CA 1
ATOM 887 C C . GLY A 1 111 ? -4.101 2.578 27.197 1.00 79.00 111 GLY A C 1
ATOM 888 O O . GLY A 1 111 ? -3.051 2.959 26.677 1.00 79.00 111 GLY A O 1
ATOM 889 N N . ARG A 1 112 ? -4.143 1.519 28.011 1.00 80.19 112 ARG A N 1
ATOM 890 C CA . ARG A 1 112 ? -2.965 0.720 28.366 1.00 80.19 112 ARG A CA 1
ATOM 891 C C . ARG A 1 112 ? -2.390 -0.023 27.161 1.00 80.19 112 ARG A C 1
ATOM 893 O O . ARG A 1 112 ? -1.182 0.028 26.953 1.00 80.19 112 ARG A O 1
ATOM 900 N N . LEU A 1 113 ? -3.228 -0.666 26.346 1.00 68.19 113 LEU A N 1
ATOM 901 C CA . LEU A 1 113 ? -2.787 -1.363 25.130 1.00 68.19 113 LEU A CA 1
ATOM 902 C C . LEU A 1 113 ? -2.140 -0.402 24.126 1.00 68.19 113 LEU A 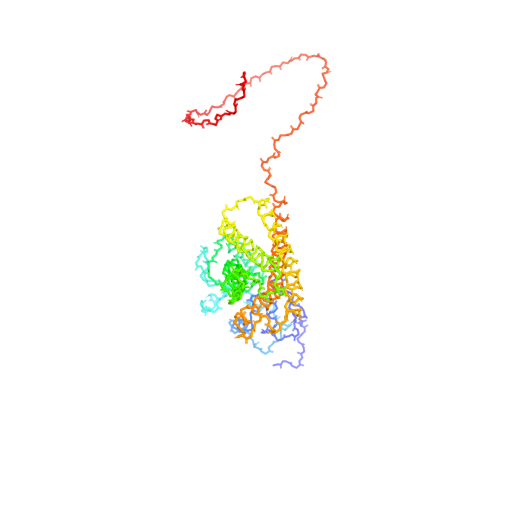C 1
ATOM 904 O O . LEU A 1 113 ? -1.099 -0.724 23.555 1.00 68.19 113 LEU A O 1
ATOM 908 N N . LYS A 1 114 ? -2.684 0.814 23.982 1.00 68.75 114 LYS A N 1
ATOM 909 C CA . LYS A 1 114 ? -2.062 1.876 23.176 1.00 68.75 114 LYS A CA 1
ATOM 910 C C . LYS A 1 114 ? -0.673 2.269 23.687 1.00 68.75 114 LYS A C 1
ATOM 912 O O . LYS A 1 114 ? 0.205 2.542 22.876 1.00 68.75 114 LYS A O 1
ATOM 917 N N . LYS A 1 115 ? -0.461 2.278 25.008 1.00 68.56 115 LYS A N 1
ATOM 918 C CA . LYS A 1 115 ? 0.834 2.613 25.624 1.00 68.56 115 LYS A CA 1
ATOM 919 C C . LYS A 1 115 ? 1.867 1.492 25.482 1.00 68.56 115 LYS A C 1
ATOM 921 O O . LYS A 1 115 ? 3.041 1.780 25.282 1.00 68.56 115 LYS A O 1
ATOM 926 N N . VAL A 1 116 ? 1.437 0.234 25.588 1.00 61.81 116 VAL A N 1
ATOM 927 C CA . VAL A 1 116 ? 2.334 -0.935 25.608 1.00 61.81 116 VAL A CA 1
ATOM 928 C C . VAL A 1 116 ? 2.715 -1.420 24.202 1.00 61.81 116 VAL A C 1
ATOM 930 O O . VAL A 1 116 ? 3.756 -2.048 24.077 1.00 61.81 116 VAL A O 1
ATOM 933 N N . ARG A 1 117 ? 1.937 -1.104 23.150 1.00 55.72 117 ARG A N 1
ATOM 934 C CA . ARG A 1 117 ? 2.155 -1.588 21.763 1.00 55.72 117 ARG A CA 1
ATOM 935 C C . ARG A 1 117 ? 2.578 -3.074 21.709 1.00 55.72 117 ARG A C 1
ATOM 937 O O . ARG A 1 117 ? 3.715 -3.370 21.358 1.00 55.72 117 ARG A O 1
ATOM 944 N N . PRO A 1 118 ? 1.696 -4.012 22.094 1.00 43.28 118 PRO A N 1
ATOM 945 C CA . PRO A 1 118 ? 2.013 -5.434 22.032 1.00 43.28 118 PRO A CA 1
ATOM 946 C C . PRO A 1 118 ? 2.034 -5.950 20.583 1.00 43.28 118 PRO A C 1
ATOM 948 O O . PRO A 1 118 ? 1.216 -5.530 19.764 1.00 43.28 118 PRO A O 1
ATOM 951 N N . VAL A 1 119 ? 2.965 -6.871 20.318 1.00 51.50 119 VAL A N 1
ATOM 952 C CA . VAL A 1 119 ? 3.321 -7.415 18.991 1.00 51.50 119 VAL A CA 1
ATOM 953 C C . VAL A 1 119 ? 2.336 -8.487 18.480 1.00 51.50 119 VAL A C 1
ATOM 955 O O . VAL A 1 119 ? 2.318 -8.820 17.302 1.00 51.50 119 VAL A O 1
ATOM 958 N N . GLU A 1 120 ? 1.434 -9.016 19.314 1.00 40.81 120 GLU A N 1
ATOM 959 C CA . GLU A 1 120 ? 0.505 -10.073 18.879 1.00 40.81 120 GLU A CA 1
ATOM 960 C C . GLU A 1 120 ? -0.904 -9.959 19.479 1.00 40.81 120 GLU A C 1
ATOM 962 O O . GLU A 1 120 ? -1.085 -10.005 20.694 1.00 40.81 120 GLU A O 1
ATOM 967 N N . GLY A 1 121 ? -1.898 -9.903 18.577 1.00 42.91 121 GLY A N 1
ATOM 968 C CA . GLY A 1 121 ? -3.297 -10.326 18.766 1.00 42.91 121 GLY A CA 1
ATOM 969 C C . GLY A 1 121 ? -4.212 -9.378 19.560 1.00 42.91 121 GLY A C 1
ATOM 970 O O . GLY A 1 121 ? -3.893 -8.936 20.650 1.00 42.91 121 GLY A O 1
ATOM 971 N N . GLY A 1 122 ? -5.426 -9.031 19.136 1.00 38.16 122 GLY A N 1
ATOM 972 C CA . GLY A 1 122 ? -6.216 -9.411 17.976 1.00 38.16 122 GLY A CA 1
ATOM 973 C C . GLY A 1 122 ? -7.567 -8.682 18.043 1.00 38.16 122 GLY A C 1
ATOM 974 O O . GLY A 1 122 ? -8.152 -8.539 19.111 1.00 38.16 122 GLY A O 1
ATOM 975 N N . ALA A 1 123 ? -8.004 -8.183 16.887 1.00 45.16 123 ALA A N 1
ATOM 976 C CA . ALA A 1 123 ? -9.382 -7.934 16.461 1.00 45.16 123 ALA A CA 1
ATOM 977 C C . ALA A 1 123 ? -10.452 -7.602 17.528 1.00 45.16 123 ALA A C 1
ATOM 979 O O . ALA A 1 123 ? -11.120 -8.502 18.007 1.00 45.16 123 ALA A O 1
ATOM 980 N N . THR A 1 124 ? -10.716 -6.311 17.767 1.00 35.69 124 THR A N 1
ATOM 981 C CA . THR A 1 124 ? -12.074 -5.702 17.759 1.00 35.69 124 THR A CA 1
ATOM 982 C C . THR A 1 124 ? -11.970 -4.180 17.911 1.00 35.69 124 THR A C 1
ATOM 984 O O . THR A 1 124 ? -12.494 -3.578 18.840 1.00 35.69 124 THR A O 1
ATOM 987 N N . SER A 1 125 ? -11.264 -3.524 17.006 1.00 33.25 125 SER A N 1
ATOM 988 C CA . SER A 1 125 ? -11.501 -2.112 16.709 1.00 33.25 125 SER A CA 1
ATOM 989 C C . SER A 1 125 ? -10.795 -1.845 15.398 1.00 33.25 125 SER A C 1
ATOM 991 O O . SER A 1 125 ? -9.591 -2.077 15.307 1.00 33.25 125 SER A O 1
ATOM 993 N N . GLY A 1 126 ? -11.545 -1.441 14.376 1.00 35.50 126 GLY A N 1
ATOM 994 C CA . GLY A 1 126 ? -10.992 -1.047 13.089 1.00 35.50 126 GLY A CA 1
ATOM 995 C C . GLY A 1 126 ? -9.939 0.038 13.282 1.00 35.50 126 GLY A C 1
ATOM 996 O O . GLY A 1 126 ? -10.263 1.196 13.496 1.00 35.50 126 GLY A O 1
ATOM 997 N N . ALA A 1 127 ? -8.682 -0.373 13.259 1.00 34.47 127 ALA A N 1
ATOM 998 C CA . ALA A 1 127 ? -7.513 0.461 13.091 1.00 34.47 127 ALA A CA 1
ATOM 999 C C . ALA A 1 127 ? -6.401 -0.508 12.699 1.00 34.47 127 ALA A C 1
ATOM 1001 O O . ALA A 1 127 ? -5.921 -1.289 13.519 1.00 34.47 127 ALA A O 1
ATOM 1002 N N . PHE A 1 128 ? -6.091 -0.521 11.405 1.00 31.02 128 PHE A N 1
ATOM 1003 C CA . PHE A 1 128 ? -4.972 -1.246 10.819 1.00 31.02 128 PHE A CA 1
ATOM 1004 C C . PHE A 1 128 ? -3.714 -1.053 11.682 1.00 31.02 128 PHE A C 1
ATOM 1006 O O . PHE A 1 128 ? -3.181 0.049 11.783 1.00 31.02 128 PHE A O 1
ATOM 1013 N N . GLY A 1 129 ? -3.296 -2.130 12.351 1.00 31.83 129 GLY A N 1
ATOM 1014 C CA . GLY A 1 129 ? -2.163 -2.146 13.266 1.00 31.83 129 GLY A CA 1
ATOM 1015 C C . GLY A 1 129 ? -0.828 -1.998 12.538 1.00 31.83 129 GLY A C 1
ATOM 1016 O O . GLY A 1 129 ? -0.590 -2.604 11.494 1.00 31.83 129 GLY A O 1
ATOM 1017 N N . SER A 1 130 ? 0.039 -1.194 13.147 1.00 43.88 130 SER A N 1
ATOM 1018 C CA . SER A 1 130 ? 1.353 -0.734 12.689 1.00 43.88 130 SER A CA 1
ATOM 1019 C C . SER A 1 130 ? 2.346 -1.822 12.247 1.00 43.88 130 SER A C 1
ATOM 1021 O O . SER A 1 130 ? 3.254 -1.504 11.489 1.00 43.88 130 SER A O 1
ATOM 1023 N N . GLU A 1 131 ? 2.211 -3.082 12.668 1.00 36.78 131 GLU A N 1
ATOM 1024 C CA . GLU A 1 131 ? 3.196 -4.136 12.346 1.00 36.78 131 GLU A CA 1
ATOM 1025 C C . GLU A 1 131 ? 2.893 -4.909 11.059 1.00 36.78 131 GLU A C 1
ATOM 1027 O O . GLU A 1 131 ? 3.810 -5.300 10.340 1.00 36.78 131 GLU A O 1
ATOM 1032 N N . ALA A 1 132 ? 1.619 -5.002 10.662 1.00 35.09 132 ALA A N 1
ATOM 1033 C CA . ALA A 1 132 ? 1.271 -5.354 9.283 1.00 35.09 132 ALA A CA 1
ATOM 1034 C C . ALA A 1 132 ? 1.648 -4.227 8.302 1.00 35.09 132 ALA A C 1
ATOM 1036 O O . ALA A 1 132 ? 1.709 -4.455 7.096 1.00 35.09 132 ALA A O 1
ATOM 1037 N N . GLY A 1 133 ? 1.900 -3.018 8.817 1.00 44.22 133 GLY A N 1
ATOM 1038 C CA . GLY A 1 133 ? 2.362 -1.859 8.064 1.00 44.22 133 GLY A CA 1
ATOM 1039 C C . GLY A 1 133 ? 3.770 -2.049 7.514 1.00 44.22 133 GLY A C 1
ATOM 1040 O O . GLY A 1 133 ? 3.949 -1.862 6.324 1.00 44.22 133 GLY A O 1
ATOM 1041 N N . THR A 1 134 ? 4.741 -2.490 8.318 1.00 41.97 134 THR A N 1
ATOM 1042 C CA . THR A 1 134 ? 6.151 -2.606 7.892 1.00 41.97 134 THR A CA 1
ATOM 1043 C C . THR A 1 134 ? 6.373 -3.714 6.854 1.00 41.97 134 THR A C 1
ATOM 1045 O O . THR A 1 134 ? 7.056 -3.495 5.856 1.00 41.97 134 THR A O 1
ATOM 1048 N N . LEU A 1 135 ? 5.730 -4.879 7.021 1.00 39.81 135 LEU A N 1
ATOM 1049 C CA . LEU A 1 135 ? 5.765 -5.967 6.027 1.00 39.81 135 LEU A CA 1
ATOM 1050 C C . LEU A 1 135 ? 4.985 -5.620 4.745 1.00 39.81 135 LEU A C 1
ATOM 1052 O O . LEU A 1 135 ? 5.437 -5.950 3.650 1.00 39.81 135 LEU A O 1
ATOM 1056 N N . ARG A 1 136 ? 3.853 -4.901 4.844 1.00 49.81 136 ARG A N 1
ATOM 1057 C CA . ARG A 1 136 ? 3.169 -4.346 3.659 1.00 49.81 136 ARG A CA 1
ATOM 1058 C C . ARG A 1 136 ? 3.979 -3.232 2.997 1.00 49.81 136 ARG A C 1
ATOM 1060 O O . ARG A 1 136 ? 3.943 -3.123 1.780 1.00 49.81 136 ARG A O 1
ATOM 1067 N N . GLN A 1 137 ? 4.716 -2.441 3.766 1.00 52.31 137 GLN A N 1
ATOM 1068 C CA . GLN A 1 137 ? 5.499 -1.311 3.277 1.00 52.31 137 GLN A CA 1
ATOM 1069 C C . GLN A 1 137 ? 6.689 -1.764 2.437 1.00 52.31 137 GLN A C 1
ATOM 1071 O O . GLN A 1 137 ? 6.865 -1.296 1.315 1.00 52.31 137 GLN A O 1
ATOM 1076 N N . LEU A 1 138 ? 7.436 -2.751 2.936 1.00 55.72 138 LEU A N 1
ATOM 1077 C CA . LEU A 1 138 ? 8.521 -3.389 2.191 1.00 55.72 138 LEU A CA 1
ATOM 1078 C C . LEU A 1 138 ? 8.017 -4.033 0.891 1.00 55.72 138 LEU A C 1
ATOM 1080 O O . LEU A 1 138 ? 8.648 -3.876 -0.151 1.00 55.72 138 LEU A O 1
ATOM 1084 N N . ALA A 1 139 ? 6.850 -4.688 0.917 1.00 56.41 139 ALA A N 1
ATOM 1085 C CA . ALA A 1 139 ? 6.244 -5.260 -0.286 1.00 56.41 139 ALA A CA 1
ATOM 1086 C C . ALA A 1 139 ? 5.846 -4.188 -1.320 1.00 56.41 139 ALA A C 1
ATOM 1088 O O . ALA A 1 139 ? 5.989 -4.405 -2.521 1.00 56.41 139 ALA A O 1
ATOM 1089 N N . VAL A 1 140 ? 5.386 -3.019 -0.867 1.00 65.00 140 VAL A N 1
ATOM 1090 C CA . VAL A 1 140 ? 4.963 -1.905 -1.732 1.00 65.00 140 VAL A CA 1
ATOM 1091 C C . VAL A 1 140 ? 6.150 -1.232 -2.434 1.00 65.00 140 VAL A C 1
ATOM 1093 O O . VAL A 1 140 ? 5.990 -0.784 -3.564 1.00 65.00 140 VAL A O 1
ATOM 1096 N N . VAL A 1 141 ? 7.340 -1.207 -1.820 1.00 70.44 141 VAL A N 1
ATOM 1097 C CA . VAL A 1 141 ? 8.580 -0.698 -2.449 1.00 70.44 141 VAL A CA 1
ATOM 1098 C C . VAL A 1 141 ? 9.265 -1.761 -3.319 1.00 70.44 141 VAL A C 1
ATOM 1100 O O . VAL A 1 141 ? 9.872 -1.431 -4.337 1.00 70.44 141 VAL A O 1
ATOM 1103 N N . ALA A 1 142 ? 9.122 -3.045 -2.976 1.00 75.56 142 ALA A N 1
ATOM 1104 C CA . ALA A 1 142 ? 9.735 -4.145 -3.720 1.00 75.56 142 ALA A CA 1
ATOM 1105 C C . ALA A 1 142 ? 9.187 -4.298 -5.150 1.00 75.56 142 ALA A C 1
ATOM 1107 O O . ALA A 1 142 ? 9.944 -4.613 -6.063 1.00 75.56 142 ALA A O 1
ATOM 1108 N N . VAL A 1 143 ? 7.892 -4.057 -5.377 1.00 84.19 143 VAL A N 1
ATOM 1109 C CA . VAL A 1 143 ? 7.274 -4.202 -6.711 1.00 84.19 143 VAL A CA 1
ATOM 1110 C C . VAL A 1 143 ? 7.825 -3.198 -7.745 1.00 84.19 143 VAL A C 1
ATOM 1112 O O . VAL A 1 143 ? 8.297 -3.642 -8.793 1.00 84.19 143 VAL A O 1
ATOM 1115 N N . PRO A 1 144 ? 7.844 -1.873 -7.491 1.00 85.88 144 PRO A N 1
ATOM 1116 C CA . PRO A 1 144 ? 8.420 -0.911 -8.435 1.00 85.88 144 PRO A CA 1
ATOM 1117 C C . PRO A 1 144 ? 9.935 -1.074 -8.591 1.00 85.88 144 PRO A C 1
ATOM 1119 O O . PRO A 1 144 ? 10.467 -0.848 -9.679 1.00 85.88 144 PRO A O 1
ATOM 1122 N N . TRP A 1 145 ? 10.621 -1.538 -7.543 1.00 89.56 145 TRP A N 1
ATOM 1123 C CA . TRP A 1 145 ? 12.035 -1.897 -7.610 1.00 89.56 145 TRP A CA 1
ATOM 1124 C C . TRP A 1 145 ? 12.290 -3.051 -8.594 1.00 89.56 145 TRP A C 1
ATOM 1126 O O . TRP A 1 145 ? 13.148 -2.932 -9.468 1.00 89.56 145 TRP A O 1
ATOM 1136 N N . LEU A 1 146 ? 11.496 -4.127 -8.531 1.00 91.00 146 LEU A N 1
ATOM 1137 C CA . LEU A 1 146 ? 11.580 -5.241 -9.482 1.00 91.00 146 LEU A CA 1
ATOM 1138 C C . LEU A 1 146 ? 11.259 -4.801 -10.914 1.00 91.00 146 LEU A C 1
ATOM 1140 O O . LEU A 1 146 ? 11.969 -5.179 -11.843 1.00 91.00 146 LEU A O 1
ATOM 1144 N N . PHE A 1 147 ? 10.223 -3.982 -11.109 1.00 91.31 147 PHE A N 1
ATOM 1145 C CA . PHE A 1 147 ? 9.859 -3.494 -12.443 1.00 91.31 147 PHE A CA 1
ATOM 1146 C C . PHE A 1 147 ? 10.944 -2.613 -13.059 1.00 91.31 147 PHE A C 1
ATOM 1148 O O . PHE A 1 147 ? 11.228 -2.747 -14.247 1.00 91.31 147 PHE A O 1
ATOM 1155 N N . SER A 1 148 ? 11.608 -1.779 -12.258 1.00 92.56 148 SER A N 1
ATOM 1156 C CA . SER A 1 148 ? 12.777 -1.026 -12.708 1.00 92.56 148 SER A CA 1
ATOM 1157 C C . SER A 1 148 ? 13.903 -1.958 -13.185 1.00 92.56 148 SER A C 1
ATOM 1159 O O . SER A 1 148 ? 14.362 -1.796 -14.318 1.00 92.56 148 SER A O 1
ATOM 1161 N N . ILE A 1 149 ? 14.275 -2.977 -12.391 1.00 93.44 149 ILE A N 1
ATOM 1162 C CA . ILE A 1 149 ? 15.306 -3.971 -12.756 1.00 93.44 149 ILE A CA 1
ATOM 1163 C C . ILE A 1 149 ? 14.977 -4.663 -14.071 1.00 93.44 149 ILE A C 1
ATOM 1165 O O . ILE A 1 149 ? 15.837 -4.780 -14.940 1.00 93.44 149 ILE A O 1
ATOM 1169 N N . VAL A 1 150 ? 13.731 -5.106 -14.232 1.00 93.81 150 VAL A N 1
ATOM 1170 C CA . VAL A 1 150 ? 13.310 -5.803 -15.447 1.00 93.81 150 VAL A CA 1
ATOM 1171 C C . VAL A 1 150 ? 13.403 -4.884 -16.667 1.00 93.81 150 VAL A C 1
ATOM 1173 O O . VAL A 1 150 ? 13.889 -5.316 -17.710 1.00 93.81 150 VAL A O 1
ATOM 1176 N N . VAL A 1 151 ? 12.999 -3.614 -16.559 1.00 94.12 151 VAL A N 1
ATOM 1177 C CA . VAL A 1 151 ? 13.009 -2.679 -17.697 1.00 94.12 151 VAL A CA 1
ATOM 1178 C C . VAL A 1 151 ? 14.426 -2.290 -18.113 1.00 94.12 151 VAL A C 1
ATOM 1180 O O . VAL A 1 151 ? 14.763 -2.449 -19.282 1.00 94.12 151 VAL A O 1
ATOM 1183 N N . PHE A 1 152 ? 15.278 -1.798 -17.204 1.00 94.62 152 PHE A N 1
ATOM 1184 C CA . PHE A 1 152 ? 16.637 -1.440 -17.631 1.00 94.62 152 PHE A CA 1
ATOM 1185 C C . PHE A 1 152 ? 17.468 -2.690 -17.939 1.00 94.62 152 PHE A C 1
ATOM 1187 O O . PHE A 1 152 ? 18.266 -2.662 -18.869 1.00 94.62 152 PHE A O 1
ATOM 1194 N N . GLY A 1 153 ? 17.264 -3.796 -17.214 1.00 93.69 153 GLY A N 1
ATOM 1195 C CA . GLY A 1 153 ? 17.986 -5.049 -17.431 1.00 93.69 153 GLY A CA 1
ATOM 1196 C C . GLY A 1 153 ? 17.704 -5.661 -18.801 1.00 93.69 153 GLY A C 1
ATOM 1197 O O . GLY A 1 153 ? 18.637 -6.066 -19.489 1.00 93.69 153 GLY A O 1
ATOM 1198 N N . SER A 1 154 ? 16.440 -5.658 -19.241 1.00 92.94 154 SER A N 1
ATOM 1199 C CA . SER A 1 154 ? 16.069 -6.129 -20.585 1.00 92.94 154 SER A CA 1
ATOM 1200 C C . SER A 1 154 ? 16.655 -5.254 -21.697 1.00 92.94 154 SER A C 1
ATOM 1202 O O . SER A 1 154 ? 17.145 -5.786 -22.690 1.00 92.94 154 SER A O 1
ATOM 1204 N N . ILE A 1 155 ? 16.680 -3.927 -21.525 1.00 92.81 155 ILE A N 1
ATOM 1205 C CA . ILE A 1 155 ? 17.245 -3.009 -22.528 1.00 92.81 155 ILE A CA 1
ATOM 1206 C C . ILE A 1 155 ? 18.780 -3.085 -22.574 1.00 92.81 155 ILE A C 1
ATOM 1208 O O . ILE A 1 155 ? 19.351 -3.051 -23.659 1.00 92.81 155 ILE A O 1
ATOM 1212 N N . VAL A 1 156 ? 19.462 -3.203 -21.432 1.00 93.06 156 VAL A N 1
ATOM 1213 C CA . VAL A 1 156 ? 20.933 -3.299 -21.397 1.00 93.06 156 VAL A CA 1
ATOM 1214 C C . VAL A 1 156 ? 21.426 -4.632 -21.964 1.00 93.06 156 VAL A C 1
ATOM 1216 O O . VAL A 1 156 ? 22.441 -4.644 -22.649 1.00 93.06 156 VAL A O 1
ATOM 1219 N N . ASN A 1 157 ? 20.726 -5.738 -21.693 1.00 90.75 157 ASN A N 1
ATOM 1220 C CA . ASN A 1 157 ? 21.178 -7.065 -22.113 1.00 90.75 157 ASN A CA 1
ATOM 1221 C C . ASN A 1 157 ? 20.830 -7.391 -23.574 1.00 90.75 157 ASN A C 1
ATOM 1223 O O . ASN A 1 157 ? 21.637 -7.983 -24.279 1.00 90.75 157 ASN A O 1
ATOM 1227 N N . GLU A 1 158 ? 19.624 -7.026 -24.021 1.00 88.12 158 GLU A N 1
ATOM 1228 C CA . GLU A 1 158 ? 19.083 -7.446 -25.326 1.00 88.12 158 GLU A CA 1
ATOM 1229 C C . GLU A 1 158 ? 18.511 -6.281 -26.157 1.00 88.12 158 GLU A C 1
ATOM 1231 O O . GLU A 1 158 ? 17.964 -6.489 -27.238 1.00 88.12 158 GLU A O 1
ATOM 1236 N N . GLY A 1 159 ? 18.604 -5.040 -25.669 1.00 84.06 159 GLY A N 1
ATOM 1237 C CA . GLY A 1 159 ? 18.078 -3.864 -26.370 1.00 84.06 159 GLY A CA 1
ATOM 1238 C C . GLY A 1 159 ? 19.019 -3.274 -27.422 1.00 84.06 159 GLY A C 1
ATOM 1239 O O . GLY A 1 159 ? 18.563 -2.476 -28.244 1.00 84.06 159 GLY A O 1
ATOM 1240 N N . TYR A 1 160 ? 20.297 -3.656 -27.415 1.00 88.31 160 TYR A N 1
ATOM 1241 C CA . TYR A 1 160 ? 21.307 -3.224 -28.381 1.00 88.31 160 TYR A CA 1
ATOM 1242 C C . TYR A 1 160 ? 21.668 -4.392 -29.298 1.00 88.31 160 TYR A C 1
ATOM 1244 O O . TYR A 1 160 ? 22.097 -5.445 -28.835 1.00 88.31 160 TYR A O 1
ATOM 1252 N N . LEU A 1 161 ? 21.458 -4.209 -30.601 1.00 84.44 161 LEU A N 1
ATOM 1253 C CA . LEU A 1 161 ? 21.720 -5.220 -31.620 1.00 84.44 161 LEU A CA 1
ATOM 1254 C C . LEU A 1 161 ? 22.941 -4.822 -32.444 1.00 84.44 161 LEU A C 1
ATOM 1256 O O . LEU A 1 161 ? 23.115 -3.652 -32.792 1.00 84.44 161 LEU A O 1
ATOM 1260 N N . ASN A 1 162 ? 23.757 -5.811 -32.797 1.00 83.25 162 ASN A N 1
ATOM 1261 C CA . ASN A 1 162 ? 24.902 -5.635 -33.680 1.00 83.25 162 ASN A CA 1
ATOM 1262 C C . ASN A 1 162 ? 24.548 -6.154 -35.082 1.00 83.25 162 ASN A C 1
ATOM 1264 O O . ASN A 1 162 ? 24.194 -7.323 -35.240 1.00 83.25 162 ASN A O 1
ATOM 1268 N N . SER A 1 163 ? 24.617 -5.300 -36.107 1.00 76.06 163 SER A N 1
ATOM 1269 C CA . SER A 1 163 ? 24.416 -5.753 -37.488 1.00 76.06 163 SER A CA 1
ATOM 1270 C C . SER A 1 163 ? 25.712 -6.350 -38.018 1.00 76.06 163 SER A C 1
ATOM 1272 O O . SER A 1 163 ? 26.766 -5.739 -37.918 1.00 76.06 163 SER A O 1
ATOM 1274 N N . SER A 1 164 ? 25.654 -7.487 -38.713 1.00 66.06 164 SER A N 1
ATOM 1275 C CA . SER A 1 164 ? 26.845 -8.050 -39.371 1.00 66.06 164 SER A CA 1
ATOM 1276 C C . SER A 1 164 ? 27.448 -7.135 -40.457 1.00 66.06 164 SER A C 1
ATOM 1278 O O . SER A 1 164 ? 28.550 -7.407 -40.928 1.00 66.06 164 SER A O 1
ATOM 1280 N N . SER A 1 165 ? 26.737 -6.077 -40.877 1.00 65.62 165 SER A N 1
ATOM 1281 C CA . SER A 1 165 ? 27.164 -5.124 -41.913 1.00 65.62 165 SER A CA 1
ATOM 1282 C C . SER A 1 165 ? 27.642 -3.761 -41.395 1.00 65.62 165 SER A C 1
ATOM 1284 O O . SER A 1 165 ? 28.280 -3.031 -42.148 1.00 65.62 165 SER A O 1
ATOM 1286 N N . GLU A 1 166 ? 27.317 -3.385 -40.156 1.00 69.44 166 GLU A N 1
ATOM 1287 C CA . GLU A 1 166 ? 27.685 -2.101 -39.539 1.00 69.44 166 GLU A CA 1
ATOM 1288 C C . GLU A 1 166 ? 28.359 -2.395 -38.199 1.00 69.44 166 GLU A C 1
ATOM 1290 O O . GLU A 1 166 ? 27.778 -3.073 -37.366 1.00 69.44 166 GLU A O 1
ATOM 1295 N N . GLY A 1 167 ? 29.573 -1.886 -37.974 1.00 69.69 167 GLY A N 1
ATOM 1296 C CA . GLY A 1 167 ? 30.332 -2.130 -36.739 1.00 69.69 167 GLY A CA 1
ATOM 1297 C C . GLY A 1 167 ? 29.834 -1.372 -35.501 1.00 69.69 167 GLY A C 1
ATOM 1298 O O . GLY A 1 167 ? 30.579 -1.279 -34.529 1.00 69.69 167 GLY A O 1
ATOM 1299 N N . GLU A 1 168 ? 28.628 -0.801 -35.539 1.00 76.38 168 GLU A N 1
ATOM 1300 C CA . GLU A 1 168 ? 28.038 -0.028 -34.443 1.00 76.38 168 GLU A CA 1
ATOM 1301 C C . GLU A 1 168 ? 26.753 -0.694 -33.935 1.00 76.38 168 GLU A C 1
ATOM 1303 O O . GLU A 1 168 ? 25.881 -1.096 -34.711 1.00 76.38 168 GLU A O 1
ATOM 1308 N N . GLU A 1 169 ? 26.631 -0.790 -32.610 1.00 80.69 169 GLU A N 1
ATOM 1309 C CA . GLU A 1 169 ? 25.440 -1.306 -31.941 1.00 80.69 169 GLU A CA 1
ATOM 1310 C C . GLU A 1 169 ? 24.294 -0.296 -32.050 1.00 80.69 169 GLU A C 1
ATOM 1312 O O . GLU A 1 169 ? 24.427 0.871 -31.671 1.00 80.69 169 GLU A O 1
ATOM 1317 N N . PHE A 1 170 ? 23.137 -0.742 -32.537 1.00 86.69 170 PHE A N 1
ATOM 1318 C CA . PHE A 1 170 ? 21.954 0.101 -32.660 1.00 86.69 170 PHE A CA 1
ATOM 1319 C C . PHE A 1 170 ? 20.834 -0.372 -31.735 1.00 86.69 170 PHE A C 1
ATOM 1321 O O . PHE A 1 170 ? 20.663 -1.555 -31.450 1.00 86.69 170 PHE A O 1
ATOM 1328 N N . CYS A 1 171 ? 20.038 0.585 -31.267 1.00 89.88 171 CYS A N 1
ATOM 1329 C CA . CYS A 1 171 ? 18.901 0.319 -30.397 1.00 89.88 171 CYS A CA 1
ATOM 1330 C C . CYS A 1 171 ? 17.775 -0.414 -31.146 1.00 89.88 171 CYS A C 1
ATOM 1332 O O . CYS A 1 171 ? 17.387 -0.009 -32.246 1.00 89.88 171 CYS A O 1
ATOM 1334 N N . ILE A 1 172 ? 17.177 -1.424 -30.513 1.00 89.94 172 ILE A N 1
ATOM 1335 C CA . ILE A 1 172 ? 16.069 -2.217 -31.071 1.00 89.94 172 ILE A CA 1
ATOM 1336 C C . ILE A 1 172 ? 14.806 -1.378 -31.371 1.00 89.94 172 ILE A C 1
ATOM 1338 O O . ILE A 1 172 ? 13.985 -1.720 -32.226 1.00 89.94 172 ILE A O 1
ATOM 1342 N N . TYR A 1 173 ? 14.656 -0.235 -30.699 1.00 90.44 173 TYR A N 1
ATOM 1343 C CA . TYR A 1 173 ? 13.577 0.724 -30.926 1.00 90.44 173 TYR A CA 1
ATOM 1344 C C . TYR A 1 173 ? 13.943 1.696 -32.055 1.00 90.44 173 TYR A C 1
ATOM 1346 O O . TYR A 1 173 ? 14.623 2.697 -31.827 1.00 90.44 173 TYR A O 1
ATOM 1354 N N . ASN A 1 174 ? 13.476 1.413 -33.276 1.00 89.56 174 ASN A N 1
ATOM 1355 C CA . ASN A 1 174 ? 13.592 2.276 -34.458 1.00 89.56 174 ASN A CA 1
ATOM 1356 C C . ASN A 1 174 ? 15.025 2.779 -34.755 1.00 89.56 174 ASN A C 1
ATOM 1358 O O . ASN A 1 174 ? 15.201 3.879 -35.277 1.00 89.56 174 ASN A O 1
ATOM 1362 N N . ARG A 1 175 ? 16.061 2.014 -34.363 1.00 86.81 175 ARG A N 1
ATOM 1363 C CA . ARG A 1 175 ? 17.488 2.403 -34.444 1.00 86.81 175 ARG A CA 1
ATOM 1364 C C . ARG A 1 175 ? 17.781 3.768 -33.796 1.00 86.81 175 ARG A C 1
ATOM 1366 O O . ARG A 1 175 ? 18.760 4.427 -34.131 1.00 86.81 175 ARG A O 1
ATOM 1373 N N . ASN A 1 176 ? 16.931 4.203 -32.863 1.00 88.56 176 ASN A N 1
ATOM 1374 C CA . ASN A 1 176 ? 17.030 5.499 -32.213 1.00 88.56 176 ASN A CA 1
ATOM 1375 C C . ASN A 1 176 ? 17.782 5.355 -30.877 1.00 88.56 176 ASN A C 1
ATOM 1377 O O . ASN A 1 176 ? 17.229 4.781 -29.932 1.00 88.56 176 ASN A O 1
ATOM 1381 N N . PRO A 1 177 ? 19.008 5.896 -30.742 1.00 88.94 177 PRO A N 1
ATOM 1382 C CA . PRO A 1 177 ? 19.796 5.745 -29.519 1.00 88.94 177 PRO A CA 1
ATOM 1383 C C . PRO A 1 177 ? 19.115 6.390 -28.303 1.00 88.94 177 PRO A C 1
ATOM 1385 O O . PRO A 1 177 ? 19.249 5.899 -27.180 1.00 88.94 177 PRO A O 1
ATOM 1388 N N . SER A 1 178 ? 18.318 7.443 -28.514 1.00 91.94 178 SER A N 1
ATOM 1389 C CA . SER A 1 178 ? 17.586 8.119 -27.443 1.00 91.94 178 SER A CA 1
ATOM 1390 C C . SER A 1 178 ? 16.499 7.241 -26.820 1.00 91.94 178 SER A C 1
ATOM 1392 O O . SER A 1 178 ? 16.178 7.437 -25.654 1.00 91.94 178 SER A O 1
ATOM 1394 N N . ALA A 1 179 ? 15.948 6.262 -27.548 1.00 92.31 179 ALA A N 1
ATOM 1395 C CA . ALA A 1 179 ? 14.901 5.376 -27.037 1.00 92.31 179 ALA A CA 1
ATOM 1396 C C . ALA A 1 179 ? 15.432 4.398 -25.981 1.00 92.31 179 ALA A C 1
ATOM 1398 O O . ALA A 1 179 ? 14.918 4.355 -24.860 1.00 92.31 179 ALA A O 1
ATOM 1399 N N . CYS A 1 180 ? 16.505 3.673 -26.306 1.00 92.69 180 CYS A N 1
ATOM 1400 C CA . CYS A 1 180 ? 17.162 2.781 -25.351 1.00 92.69 180 CYS A CA 1
ATOM 1401 C C . CYS A 1 180 ? 17.784 3.577 -24.197 1.00 92.69 180 CYS A C 1
ATOM 1403 O O . CYS A 1 180 ? 17.561 3.240 -23.036 1.00 92.69 180 CYS A O 1
ATOM 1405 N N . SER A 1 181 ? 18.478 4.685 -24.494 1.00 94.06 181 SER A N 1
ATOM 1406 C CA . SER A 1 181 ? 19.087 5.537 -23.463 1.00 94.06 181 SER A CA 1
ATOM 1407 C C . SER A 1 181 ? 18.053 6.086 -22.475 1.00 94.06 181 SER A C 1
ATOM 1409 O O . SER A 1 181 ? 18.291 6.071 -21.265 1.00 94.06 181 SER A O 1
ATOM 1411 N N . TYR A 1 182 ? 16.878 6.499 -22.961 1.00 95.25 182 TYR A N 1
ATOM 1412 C CA . TYR A 1 182 ? 15.772 6.922 -22.109 1.00 95.25 182 TYR A CA 1
ATOM 1413 C C . TYR A 1 182 ? 15.318 5.794 -21.172 1.00 95.25 182 TYR A C 1
ATOM 1415 O O . TYR A 1 182 ? 15.270 5.998 -19.959 1.00 95.25 182 TYR A O 1
ATOM 1423 N N . GLY A 1 183 ? 15.031 4.601 -21.711 1.00 93.19 183 GLY A N 1
ATOM 1424 C CA . GLY A 1 183 ? 14.564 3.462 -20.915 1.00 93.19 183 GLY A CA 1
ATOM 1425 C C . GLY A 1 183 ? 15.571 3.029 -19.845 1.00 93.19 183 GLY A C 1
ATOM 1426 O O . GLY A 1 183 ? 15.189 2.796 -18.698 1.00 93.19 183 GLY A O 1
ATOM 1427 N N . VAL A 1 184 ? 16.864 3.012 -20.185 1.00 95.19 184 VAL A N 1
ATOM 1428 C CA . VAL A 1 184 ? 17.946 2.709 -19.235 1.00 95.19 184 VAL A CA 1
ATOM 1429 C C . VAL A 1 184 ? 18.052 3.788 -18.158 1.00 95.19 184 VAL A C 1
ATOM 1431 O O . VAL A 1 184 ? 18.083 3.464 -16.973 1.00 95.19 184 VAL A O 1
ATOM 1434 N N . THR A 1 185 ? 18.056 5.069 -18.535 1.00 95.38 185 THR A N 1
ATOM 1435 C CA . THR A 1 185 ? 18.220 6.183 -17.585 1.00 95.38 185 THR A CA 1
ATOM 1436 C C . THR A 1 185 ? 17.054 6.260 -16.600 1.00 95.38 185 THR A C 1
ATOM 1438 O O . THR A 1 185 ? 17.268 6.336 -15.391 1.00 95.38 185 THR A O 1
ATOM 1441 N N . VAL A 1 186 ? 15.816 6.203 -17.102 1.00 95.19 186 VAL A N 1
ATOM 1442 C CA . VAL A 1 186 ? 14.600 6.202 -16.273 1.00 95.19 186 VAL A CA 1
ATOM 1443 C C . VAL A 1 186 ? 14.582 4.981 -15.358 1.00 95.19 186 VAL A C 1
ATOM 1445 O O . VAL A 1 186 ? 14.308 5.122 -14.168 1.00 95.19 186 VAL A O 1
ATOM 1448 N N . GLY A 1 187 ? 14.938 3.800 -15.874 1.00 94.62 187 GLY A N 1
ATOM 1449 C CA . GLY A 1 187 ? 15.022 2.584 -15.072 1.00 94.62 187 GLY A CA 1
ATOM 1450 C C . GLY A 1 187 ? 16.050 2.693 -13.943 1.00 94.62 187 GLY A C 1
ATOM 1451 O O . GLY A 1 187 ? 15.691 2.494 -12.785 1.00 94.62 187 GLY A O 1
ATOM 1452 N N . VAL A 1 188 ? 17.297 3.072 -14.235 1.00 95.62 188 VAL A N 1
ATOM 1453 C CA . VAL A 1 188 ? 18.378 3.169 -13.233 1.00 95.62 188 VAL A CA 1
ATOM 1454 C C . VAL A 1 188 ? 18.086 4.233 -12.172 1.00 95.62 188 VAL A C 1
ATOM 1456 O O . VAL A 1 188 ? 18.267 3.990 -10.979 1.00 95.62 188 VAL A O 1
ATOM 1459 N N . LEU A 1 189 ? 17.593 5.406 -12.568 1.00 95.12 189 LEU A N 1
ATOM 1460 C CA . LEU A 1 189 ? 17.237 6.456 -11.612 1.00 95.12 189 LEU A CA 1
ATOM 1461 C C . LEU A 1 189 ? 16.053 6.044 -10.720 1.00 95.12 189 LEU A C 1
ATOM 1463 O O . LEU A 1 189 ? 16.066 6.333 -9.519 1.00 95.12 189 LEU A O 1
ATOM 1467 N N . ALA A 1 190 ? 15.068 5.322 -11.263 1.00 93.56 190 ALA A N 1
ATOM 1468 C CA . ALA A 1 190 ? 13.980 4.753 -10.471 1.00 93.56 190 ALA A CA 1
ATOM 1469 C C . ALA A 1 190 ? 14.501 3.702 -9.476 1.00 93.56 190 ALA A C 1
ATOM 1471 O O . ALA A 1 190 ? 14.110 3.726 -8.311 1.00 93.56 190 ALA A O 1
ATOM 1472 N N . PHE A 1 191 ? 15.438 2.840 -9.889 1.00 93.56 191 PHE A N 1
ATOM 1473 C CA . PHE A 1 191 ? 16.077 1.847 -9.016 1.00 93.56 191 PHE A CA 1
ATOM 1474 C C . PHE A 1 191 ? 16.773 2.503 -7.818 1.00 93.56 191 PHE A C 1
ATOM 1476 O O . PHE A 1 191 ? 16.533 2.121 -6.671 1.00 93.56 191 PHE A O 1
ATOM 1483 N N . LEU A 1 192 ? 17.600 3.522 -8.074 1.00 93.50 192 LEU A N 1
ATOM 1484 C CA . LEU A 1 192 ? 18.308 4.264 -7.027 1.00 93.50 192 LEU A CA 1
ATOM 1485 C C . LEU A 1 192 ? 17.339 4.995 -6.097 1.00 93.50 192 LEU A C 1
ATOM 1487 O O . LEU A 1 192 ? 17.536 5.010 -4.882 1.00 93.50 192 LEU A O 1
ATOM 1491 N N . THR A 1 193 ? 16.267 5.554 -6.660 1.00 91.12 193 THR A N 1
ATOM 1492 C CA . THR A 1 193 ? 15.200 6.175 -5.875 1.00 91.12 193 THR A CA 1
ATOM 1493 C C . THR A 1 193 ? 14.559 5.149 -4.940 1.00 91.12 193 THR A C 1
ATOM 1495 O O . THR A 1 193 ? 14.489 5.387 -3.738 1.00 91.12 193 THR A O 1
ATOM 1498 N N . CYS A 1 194 ? 14.168 3.974 -5.441 1.00 89.50 194 CYS A N 1
ATOM 1499 C CA . CYS A 1 194 ? 13.603 2.907 -4.612 1.00 89.50 194 CYS A CA 1
ATOM 1500 C C . CYS A 1 194 ? 14.551 2.471 -3.483 1.00 89.50 194 CYS A C 1
ATOM 1502 O O . CYS A 1 194 ? 14.090 2.267 -2.363 1.00 89.50 194 CYS A O 1
ATOM 1504 N N . LEU A 1 195 ? 15.862 2.374 -3.736 1.00 88.00 195 LEU A N 1
ATOM 1505 C CA . LEU A 1 195 ? 16.844 2.057 -2.689 1.00 88.00 195 LEU A CA 1
ATOM 1506 C C . LEU A 1 195 ? 16.912 3.136 -1.601 1.00 88.00 195 LEU A C 1
ATOM 1508 O O . LEU A 1 195 ? 16.956 2.810 -0.414 1.00 88.00 195 LEU A O 1
ATOM 1512 N N . LEU A 1 196 ? 16.887 4.413 -1.990 1.00 88.38 196 LEU A N 1
ATOM 1513 C CA . LEU A 1 196 ? 16.884 5.531 -1.047 1.00 88.38 196 LEU A CA 1
ATOM 1514 C C . LEU A 1 196 ? 15.617 5.525 -0.182 1.00 88.38 196 LEU A C 1
ATOM 1516 O O . LEU A 1 196 ? 15.709 5.682 1.034 1.00 88.38 196 LEU A O 1
ATOM 1520 N N . TYR A 1 197 ? 14.445 5.306 -0.780 1.00 84.75 197 TYR A N 1
ATOM 1521 C CA . TYR A 1 197 ? 13.184 5.249 -0.036 1.00 84.75 197 TYR A CA 1
ATOM 1522 C C . TYR A 1 197 ? 13.072 4.007 0.852 1.00 84.75 197 TYR A C 1
ATOM 1524 O O . TYR A 1 197 ? 12.551 4.111 1.958 1.00 84.75 197 TYR A O 1
ATOM 1532 N N . LEU A 1 198 ? 13.645 2.870 0.443 1.00 83.31 198 LEU A N 1
ATOM 1533 C CA . LEU A 1 198 ? 13.773 1.694 1.307 1.00 83.31 198 LEU A CA 1
ATOM 1534 C C . LEU A 1 198 ? 14.622 2.022 2.544 1.00 83.31 198 LEU A C 1
ATOM 1536 O O . LEU A 1 198 ? 14.225 1.708 3.665 1.00 83.31 198 LEU A O 1
ATOM 1540 N N . ALA A 1 199 ? 15.756 2.709 2.367 1.00 83.56 199 ALA A N 1
ATOM 1541 C CA . ALA A 1 199 ? 16.567 3.162 3.493 1.00 83.56 199 ALA A CA 1
ATOM 1542 C C . ALA A 1 199 ? 15.786 4.131 4.399 1.00 83.56 199 ALA A C 1
ATOM 1544 O O . ALA A 1 199 ? 15.777 3.952 5.617 1.00 83.56 199 ALA A O 1
ATOM 1545 N N . LEU A 1 200 ? 15.078 5.113 3.827 1.00 79.75 200 LEU A N 1
ATOM 1546 C CA . LEU A 1 200 ? 14.229 6.029 4.597 1.00 79.75 200 LEU A CA 1
ATOM 1547 C C . LEU A 1 200 ? 13.143 5.291 5.389 1.00 79.75 200 LEU A C 1
ATOM 1549 O O . LEU A 1 200 ? 12.924 5.639 6.547 1.00 79.75 200 LEU A O 1
ATOM 1553 N N . ASP A 1 201 ? 12.519 4.260 4.819 1.00 77.06 201 ASP A N 1
ATOM 1554 C CA . ASP A 1 201 ? 11.528 3.425 5.506 1.00 77.06 201 ASP A CA 1
ATOM 1555 C C . ASP A 1 201 ? 12.138 2.660 6.697 1.00 77.06 201 ASP A C 1
ATOM 1557 O O . ASP A 1 201 ? 11.499 2.546 7.746 1.00 77.06 201 ASP A O 1
ATOM 1561 N N . VAL A 1 202 ? 13.391 2.195 6.588 1.00 76.38 202 VAL A N 1
ATOM 1562 C CA . VAL A 1 202 ? 14.126 1.548 7.697 1.00 76.38 202 VAL A CA 1
ATOM 1563 C C . VAL A 1 202 ? 14.476 2.545 8.807 1.00 76.38 202 VAL A C 1
ATOM 1565 O O . VAL A 1 202 ? 14.389 2.205 9.987 1.00 76.38 202 VAL A O 1
ATOM 1568 N N . TYR A 1 203 ? 14.837 3.783 8.458 1.00 75.56 203 TYR A N 1
ATOM 1569 C CA . TYR A 1 203 ? 15.157 4.834 9.432 1.00 75.56 203 TYR A CA 1
ATOM 1570 C C . TYR A 1 203 ? 13.918 5.529 10.015 1.00 75.56 203 TYR A C 1
ATOM 1572 O O . TYR A 1 203 ? 13.995 6.128 11.091 1.00 75.56 203 TYR A O 1
ATOM 1580 N N . PHE A 1 204 ? 12.759 5.428 9.360 1.00 70.00 204 PHE A N 1
ATOM 1581 C CA . PHE A 1 204 ? 11.518 6.103 9.748 1.00 70.00 204 PHE A CA 1
ATOM 1582 C C . PHE A 1 204 ? 11.106 5.903 11.225 1.00 70.00 204 PHE A C 1
ATOM 1584 O O . PHE A 1 204 ? 10.697 6.883 11.860 1.00 70.00 204 PHE A O 1
ATOM 1591 N N . PRO A 1 205 ? 11.248 4.705 11.838 1.00 68.12 205 PRO A N 1
ATOM 1592 C CA . PRO A 1 205 ? 10.925 4.492 13.251 1.00 68.12 205 PRO A CA 1
ATOM 1593 C C . PRO A 1 205 ? 11.799 5.296 14.225 1.00 68.12 205 PRO A C 1
ATOM 1595 O O . PRO A 1 205 ? 11.347 5.602 15.328 1.00 68.12 205 PRO A O 1
ATOM 1598 N N . GLN A 1 206 ? 13.027 5.650 13.831 1.00 69.06 206 GLN A N 1
ATOM 1599 C CA . GLN A 1 206 ? 14.000 6.349 14.679 1.00 69.06 206 GLN A CA 1
ATOM 1600 C C . GLN A 1 206 ? 13.799 7.873 14.693 1.00 69.06 206 GLN A C 1
ATOM 1602 O O . GLN A 1 206 ? 14.296 8.556 15.587 1.00 69.06 206 GLN A O 1
ATOM 1607 N N . ILE A 1 207 ? 13.043 8.427 13.739 1.00 68.06 207 ILE A N 1
ATOM 1608 C CA . ILE A 1 207 ? 12.799 9.871 13.647 1.00 68.06 207 ILE A CA 1
ATOM 1609 C C . ILE A 1 207 ? 11.841 10.287 14.767 1.00 68.06 207 ILE A C 1
ATOM 1611 O O . ILE A 1 207 ? 10.671 9.921 14.727 1.00 68.06 207 ILE A O 1
ATOM 1615 N N . SER A 1 208 ? 12.283 11.068 15.751 1.00 66.12 208 SER A N 1
ATOM 1616 C CA . SER A 1 208 ? 11.434 11.565 16.852 1.00 66.12 208 SER A CA 1
ATOM 1617 C C . SER A 1 208 ? 10.605 12.803 16.477 1.00 66.12 208 SER A C 1
ATOM 1619 O O . SER A 1 208 ? 9.557 13.062 17.068 1.00 66.12 208 SER A O 1
ATOM 1621 N N . SER A 1 209 ? 11.041 13.551 15.461 1.00 69.75 209 SER A N 1
ATOM 1622 C CA . SER A 1 209 ? 10.432 14.810 15.024 1.00 69.75 209 SER A CA 1
ATOM 1623 C C . SER A 1 209 ? 9.220 14.593 14.112 1.00 69.75 209 SER A C 1
ATOM 1625 O O . SER A 1 209 ? 9.311 14.037 13.015 1.00 69.75 209 SER A O 1
ATOM 1627 N N . VAL A 1 210 ? 8.061 15.104 14.539 1.00 67.62 210 VAL A N 1
ATOM 1628 C CA . VAL A 1 210 ? 6.806 15.069 13.762 1.00 67.62 210 VAL A CA 1
ATOM 1629 C C . VAL A 1 210 ? 6.919 15.887 12.466 1.00 67.62 210 VAL A C 1
ATOM 1631 O O . VAL A 1 210 ? 6.297 15.545 11.459 1.00 67.62 210 VAL A O 1
ATOM 1634 N N . LYS A 1 211 ? 7.736 16.951 12.462 1.00 74.38 211 LYS A N 1
ATOM 1635 C CA . LYS A 1 211 ? 7.953 17.809 11.285 1.00 74.38 211 LYS A CA 1
ATOM 1636 C C . LYS A 1 211 ? 8.707 17.066 10.181 1.00 74.38 211 LYS A C 1
ATOM 1638 O O . LYS A 1 211 ? 8.334 17.171 9.014 1.00 74.38 211 LYS A O 1
ATOM 1643 N N . ASP A 1 212 ? 9.710 16.277 10.549 1.00 72.94 212 ASP A N 1
ATOM 1644 C CA . ASP A 1 212 ? 10.558 15.575 9.581 1.00 72.94 212 ASP A CA 1
ATOM 1645 C C . ASP A 1 212 ? 9.851 14.353 8.993 1.00 72.94 212 ASP A C 1
ATOM 1647 O O . ASP A 1 212 ? 9.926 14.120 7.788 1.00 72.94 212 ASP A O 1
ATOM 1651 N N . ARG A 1 213 ? 9.029 13.662 9.794 1.00 74.44 213 ARG A N 1
ATOM 1652 C CA . ARG A 1 213 ? 8.130 12.610 9.291 1.00 74.44 213 ARG A CA 1
ATOM 1653 C C . ARG A 1 213 ? 7.161 13.137 8.231 1.00 74.44 213 ARG A C 1
ATOM 1655 O O . ARG A 1 213 ? 6.976 12.492 7.205 1.00 74.44 213 ARG A O 1
ATOM 1662 N N . LYS A 1 214 ? 6.570 14.323 8.435 1.00 77.44 214 LYS A N 1
ATOM 1663 C CA . LYS A 1 214 ? 5.668 14.942 7.444 1.00 77.44 214 LYS A CA 1
ATOM 1664 C C .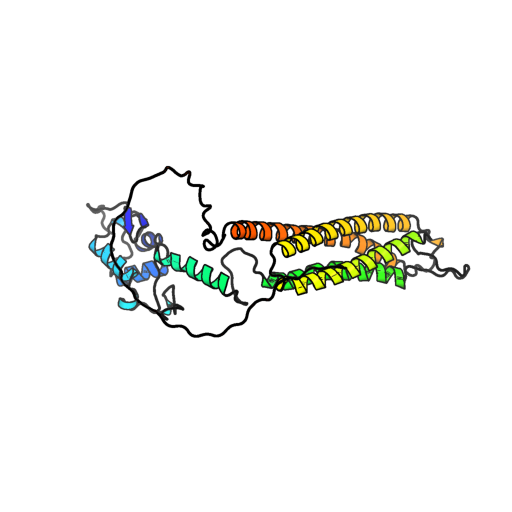 LYS A 1 214 ? 6.395 15.296 6.147 1.00 77.44 214 LYS A C 1
ATOM 1666 O O . LYS A 1 214 ? 5.843 15.066 5.077 1.00 77.44 214 LYS A O 1
ATOM 1671 N N . LYS A 1 215 ? 7.621 15.820 6.233 1.00 82.44 215 LYS A N 1
ATOM 1672 C CA . LYS A 1 215 ? 8.445 16.119 5.052 1.00 82.44 215 LYS A CA 1
ATOM 1673 C C . LYS A 1 215 ? 8.813 14.855 4.277 1.00 82.44 215 LYS A C 1
ATOM 1675 O O . LYS A 1 215 ? 8.706 14.868 3.058 1.00 82.44 215 LYS A O 1
ATOM 1680 N N . ALA A 1 216 ? 9.183 13.779 4.972 1.00 82.62 216 ALA A N 1
ATOM 1681 C CA . ALA A 1 216 ? 9.505 12.495 4.352 1.00 82.62 216 ALA A CA 1
ATOM 1682 C C . ALA A 1 216 ? 8.292 11.868 3.641 1.00 82.62 216 ALA A C 1
ATOM 1684 O O . ALA A 1 216 ? 8.404 11.402 2.514 1.00 82.62 216 ALA A O 1
ATOM 1685 N N . VAL A 1 217 ? 7.104 11.908 4.255 1.00 83.12 217 VAL A N 1
ATOM 1686 C CA . VAL A 1 217 ? 5.879 11.404 3.606 1.00 83.12 217 VAL A CA 1
ATOM 1687 C C . VAL A 1 217 ? 5.469 12.292 2.424 1.00 83.12 217 VAL A C 1
ATOM 1689 O O . VAL A 1 217 ? 5.031 11.792 1.393 1.00 83.12 217 VAL A O 1
ATOM 1692 N N . LEU A 1 218 ? 5.630 13.614 2.536 1.00 85.19 218 LEU A N 1
ATOM 1693 C CA . LEU A 1 218 ? 5.333 14.536 1.439 1.00 85.19 218 LEU A CA 1
ATOM 1694 C C . LEU A 1 218 ? 6.296 14.352 0.255 1.00 85.19 218 LEU A C 1
ATOM 1696 O O . LEU A 1 218 ? 5.861 14.419 -0.895 1.00 85.19 218 LEU A O 1
ATOM 1700 N N . SER A 1 219 ? 7.583 14.098 0.521 1.00 88.31 219 SER A N 1
ATOM 1701 C CA . SER A 1 219 ? 8.548 13.800 -0.539 1.00 88.31 219 SER A CA 1
ATOM 1702 C C . SER A 1 219 ? 8.240 12.469 -1.224 1.00 88.31 219 SER A C 1
ATOM 1704 O O . SER A 1 219 ? 8.357 12.401 -2.441 1.00 88.31 219 SER A O 1
ATOM 1706 N N . ASP A 1 220 ? 7.800 11.442 -0.491 1.00 87.12 220 ASP A N 1
ATOM 1707 C CA . ASP A 1 220 ? 7.377 10.149 -1.055 1.00 87.12 220 ASP A CA 1
ATOM 1708 C C . ASP A 1 220 ? 6.197 10.297 -2.034 1.00 87.12 220 ASP A C 1
ATOM 1710 O O . ASP A 1 220 ? 6.240 9.791 -3.156 1.00 87.12 220 ASP A O 1
ATOM 1714 N N . ILE A 1 221 ? 5.179 11.090 -1.672 1.00 88.88 221 ILE A N 1
ATOM 1715 C CA . ILE A 1 221 ? 4.042 11.396 -2.560 1.00 88.88 221 ILE A CA 1
ATOM 1716 C C . ILE A 1 221 ? 4.518 12.107 -3.833 1.00 88.88 221 ILE A C 1
ATOM 1718 O O . ILE A 1 221 ? 4.134 11.725 -4.941 1.00 88.88 221 ILE A O 1
ATOM 1722 N N . GLY A 1 222 ? 5.349 13.144 -3.678 1.00 91.19 222 GLY A N 1
ATOM 1723 C CA . GLY A 1 222 ? 5.836 13.946 -4.800 1.00 91.19 222 GLY A CA 1
ATOM 1724 C C . GLY A 1 222 ? 6.695 13.136 -5.769 1.00 91.19 222 GLY A C 1
ATOM 1725 O O . GLY A 1 222 ? 6.478 13.180 -6.980 1.00 91.19 222 GLY A O 1
ATOM 1726 N N . VAL A 1 223 ? 7.632 12.351 -5.240 1.00 92.00 223 VAL A N 1
ATOM 1727 C CA . VAL A 1 223 ? 8.515 11.511 -6.053 1.00 92.00 223 VAL A CA 1
ATOM 1728 C C . VAL A 1 223 ? 7.743 10.370 -6.710 1.00 92.00 223 VAL A C 1
ATOM 1730 O O . VAL A 1 223 ? 7.965 10.101 -7.890 1.00 92.00 223 VAL A O 1
ATOM 1733 N N . SER A 1 224 ? 6.773 9.769 -6.019 1.00 92.19 224 SER A N 1
ATOM 1734 C CA . SER A 1 224 ? 5.927 8.731 -6.613 1.00 92.19 224 SER A CA 1
ATOM 1735 C C . SER A 1 224 ? 5.086 9.249 -7.782 1.00 92.19 224 SER A C 1
ATOM 1737 O O . SER A 1 224 ? 5.012 8.608 -8.831 1.00 92.19 224 SER A O 1
ATOM 1739 N N . ALA A 1 225 ? 4.491 10.438 -7.647 1.00 92.62 225 ALA A N 1
ATOM 1740 C CA . ALA A 1 225 ? 3.736 11.069 -8.729 1.00 92.62 225 ALA A CA 1
ATOM 1741 C C . ALA A 1 225 ? 4.633 11.433 -9.927 1.00 92.62 225 ALA A C 1
ATOM 1743 O O . ALA A 1 225 ? 4.249 11.221 -11.080 1.00 92.62 225 ALA A O 1
ATOM 1744 N N . PHE A 1 226 ? 5.843 11.936 -9.662 1.00 95.00 226 PHE A N 1
ATOM 1745 C CA . PHE A 1 226 ? 6.827 12.245 -10.698 1.00 95.00 226 PHE A CA 1
ATOM 1746 C C . PHE A 1 226 ? 7.249 10.995 -11.483 1.00 95.00 226 PHE A C 1
ATOM 1748 O O . PHE A 1 226 ? 7.256 11.013 -12.715 1.00 95.00 226 PHE A O 1
ATOM 1755 N N . TRP A 1 227 ? 7.528 9.885 -10.794 1.00 94.75 227 TRP A N 1
ATOM 1756 C CA . TRP A 1 227 ? 7.868 8.627 -11.456 1.00 94.75 227 TRP A CA 1
ATOM 1757 C C . TRP A 1 227 ? 6.701 8.043 -12.243 1.00 94.75 227 TRP A C 1
ATOM 1759 O O . TRP A 1 227 ? 6.916 7.599 -13.368 1.00 94.75 227 TRP A O 1
ATOM 1769 N N . ALA A 1 228 ? 5.469 8.097 -11.730 1.00 95.06 228 ALA A N 1
ATOM 1770 C CA . ALA A 1 228 ? 4.294 7.662 -12.488 1.00 95.06 228 ALA A CA 1
ATOM 1771 C C . ALA A 1 228 ? 4.172 8.405 -13.834 1.00 95.06 228 ALA A C 1
ATOM 1773 O O . ALA A 1 228 ? 3.886 7.788 -14.862 1.00 95.06 228 ALA A O 1
ATOM 1774 N N . PHE A 1 229 ? 4.452 9.713 -13.844 1.00 95.94 229 PHE A N 1
ATOM 1775 C CA . PHE A 1 229 ? 4.480 10.514 -15.067 1.00 95.94 229 PHE A CA 1
ATOM 1776 C C . PHE A 1 229 ? 5.615 10.103 -16.017 1.00 95.94 229 PHE A C 1
ATOM 1778 O O . PHE A 1 229 ? 5.367 9.905 -17.207 1.00 95.94 229 PHE A O 1
ATOM 1785 N N . LEU A 1 230 ? 6.843 9.926 -15.518 1.00 95.56 230 LEU A N 1
ATOM 1786 C CA . LEU A 1 230 ? 7.962 9.484 -16.357 1.00 95.56 230 LEU A CA 1
ATOM 1787 C C . LEU A 1 230 ? 7.730 8.088 -16.944 1.00 95.56 230 LEU A C 1
ATOM 1789 O O . LEU A 1 230 ? 7.996 7.879 -18.121 1.00 95.56 230 LEU A O 1
ATOM 1793 N N . TRP A 1 231 ? 7.168 7.152 -16.179 1.00 96.12 231 TRP A N 1
ATOM 1794 C CA . TRP A 1 231 ? 6.807 5.828 -16.693 1.00 96.12 231 TRP A CA 1
ATOM 1795 C C . TRP A 1 231 ? 5.719 5.894 -17.767 1.00 96.12 231 TRP A C 1
ATOM 1797 O O . TRP A 1 231 ? 5.784 5.148 -18.743 1.00 96.12 231 TRP A O 1
ATOM 1807 N N . PHE A 1 232 ? 4.765 6.820 -17.647 1.00 96.81 232 PHE A N 1
ATOM 1808 C CA . PHE A 1 232 ? 3.758 7.059 -18.680 1.00 96.81 232 PHE A CA 1
ATOM 1809 C C . PHE A 1 232 ? 4.372 7.610 -19.973 1.00 96.81 232 PHE A C 1
ATOM 1811 O O . PHE A 1 232 ? 4.109 7.074 -21.053 1.00 96.81 232 PHE A O 1
ATOM 1818 N N . VAL A 1 233 ? 5.223 8.638 -19.872 1.00 96.50 233 VAL A N 1
ATOM 1819 C CA . VAL A 1 233 ? 5.954 9.191 -21.025 1.00 96.50 233 VAL A CA 1
ATOM 1820 C C . VAL A 1 233 ? 6.832 8.117 -21.659 1.00 96.50 233 VAL A C 1
ATOM 1822 O O . VAL A 1 233 ? 6.829 7.964 -22.879 1.00 96.50 233 VAL A O 1
ATOM 1825 N N . GLY A 1 234 ? 7.523 7.330 -20.837 1.00 95.12 234 GLY A N 1
ATOM 1826 C CA . GLY A 1 234 ? 8.365 6.232 -21.279 1.00 95.12 234 GLY A CA 1
ATOM 1827 C C . GLY A 1 234 ? 7.604 5.168 -22.034 1.00 95.12 234 GLY A C 1
ATOM 1828 O O . GLY A 1 234 ? 7.978 4.845 -23.156 1.00 95.12 234 GLY A O 1
ATOM 1829 N N . PHE A 1 235 ? 6.501 4.679 -21.473 1.00 96.56 235 PHE A N 1
ATOM 1830 C CA . PHE A 1 235 ? 5.625 3.733 -22.150 1.00 96.56 235 PHE A CA 1
ATOM 1831 C C . PHE A 1 235 ? 5.174 4.263 -23.518 1.00 96.56 235 PHE A C 1
ATOM 1833 O O . PHE A 1 235 ? 5.336 3.568 -24.519 1.00 96.56 235 PHE A O 1
ATOM 1840 N N . CYS A 1 236 ? 4.676 5.503 -23.580 1.00 96.44 236 CYS A N 1
ATOM 1841 C CA . CYS A 1 236 ? 4.230 6.104 -24.838 1.00 96.44 236 CYS A CA 1
ATOM 1842 C C . CYS A 1 236 ? 5.376 6.213 -25.855 1.00 96.44 236 CYS A C 1
ATOM 1844 O O . CYS A 1 236 ? 5.201 5.896 -27.031 1.00 96.44 236 CYS A O 1
ATOM 1846 N N . PHE A 1 237 ? 6.558 6.638 -25.404 1.00 95.62 237 PHE A N 1
ATOM 1847 C CA . PHE A 1 237 ? 7.724 6.827 -26.257 1.00 95.62 237 PHE A CA 1
ATOM 1848 C C . PHE A 1 237 ? 8.274 5.497 -26.790 1.00 95.62 237 PHE A C 1
ATOM 1850 O O . PHE A 1 237 ? 8.417 5.341 -28.003 1.00 95.62 237 PHE A O 1
ATOM 1857 N N . LEU A 1 238 ? 8.519 4.523 -25.910 1.00 93.81 238 LEU A N 1
ATOM 1858 C CA . LEU A 1 238 ? 9.023 3.192 -26.257 1.00 93.81 238 LEU A CA 1
ATOM 1859 C C . LEU A 1 238 ? 8.034 2.433 -27.152 1.00 93.81 238 LEU A C 1
ATOM 1861 O O . LEU A 1 238 ? 8.445 1.870 -28.164 1.00 93.81 238 LEU A O 1
ATOM 1865 N N . ALA A 1 239 ? 6.731 2.476 -26.848 1.00 94.88 239 ALA A N 1
ATOM 1866 C CA . ALA A 1 239 ? 5.705 1.838 -27.673 1.00 94.88 239 ALA A CA 1
ATOM 1867 C C . ALA A 1 239 ? 5.619 2.462 -29.073 1.00 94.88 239 ALA A C 1
ATOM 1869 O O . ALA A 1 239 ? 5.568 1.732 -30.061 1.00 94.88 239 ALA A O 1
ATOM 1870 N N . ASN A 1 240 ? 5.667 3.794 -29.180 1.00 95.50 240 ASN A N 1
ATOM 1871 C CA . ASN A 1 240 ? 5.668 4.470 -30.477 1.00 95.50 240 ASN A CA 1
ATOM 1872 C C . ASN A 1 240 ? 6.918 4.119 -31.298 1.00 95.50 240 ASN A C 1
ATOM 1874 O O . ASN A 1 240 ? 6.808 3.817 -32.483 1.00 95.50 240 ASN A O 1
ATOM 1878 N N . GLN A 1 241 ? 8.110 4.134 -30.687 1.00 93.25 241 GLN A N 1
ATOM 1879 C CA . GLN A 1 241 ? 9.333 3.748 -31.400 1.00 93.25 241 GLN A CA 1
ATOM 1880 C C . GLN A 1 241 ? 9.295 2.271 -31.815 1.00 93.25 241 GLN A C 1
ATOM 1882 O O . GLN A 1 241 ? 9.677 1.946 -32.932 1.00 93.25 241 GLN A O 1
ATOM 1887 N N . TRP A 1 242 ? 8.760 1.388 -30.970 1.00 92.19 242 TRP A N 1
ATOM 1888 C CA . TRP A 1 242 ? 8.580 -0.025 -31.301 1.00 92.19 242 TRP A CA 1
ATOM 1889 C C . TRP A 1 242 ? 7.613 -0.257 -32.465 1.00 92.19 242 TRP A C 1
ATOM 1891 O O . TRP A 1 242 ? 7.860 -1.107 -33.314 1.00 92.19 242 TRP A O 1
ATOM 1901 N N . GLN A 1 243 ? 6.526 0.511 -32.544 1.00 92.25 243 GLN A N 1
ATOM 1902 C CA . GLN A 1 243 ? 5.566 0.417 -33.648 1.00 92.25 243 GLN A CA 1
ATOM 1903 C C . GLN A 1 243 ? 6.159 0.835 -34.999 1.00 92.25 243 GLN A C 1
ATOM 1905 O O . GLN A 1 243 ? 5.734 0.325 -36.034 1.00 92.25 243 GLN A O 1
ATOM 1910 N N . VAL A 1 244 ? 7.121 1.761 -34.995 1.00 90.94 244 VAL A N 1
ATOM 1911 C CA . VAL A 1 244 ? 7.788 2.260 -36.208 1.00 90.94 244 VAL A CA 1
ATOM 1912 C C . VAL A 1 244 ? 8.988 1.382 -36.606 1.00 90.94 244 VAL A C 1
ATOM 1914 O O . VAL A 1 244 ? 9.445 1.459 -37.750 1.00 90.94 244 VAL A O 1
ATOM 1917 N N . SER A 1 245 ? 9.467 0.503 -35.713 1.00 87.19 245 SER A N 1
ATOM 1918 C CA . SER A 1 245 ? 10.554 -0.445 -35.993 1.00 87.19 245 SER A CA 1
ATOM 1919 C C . SER A 1 245 ? 10.230 -1.356 -37.182 1.00 87.19 245 SER A C 1
ATOM 1921 O O . SER A 1 245 ? 9.160 -1.964 -37.262 1.00 87.19 245 SER A O 1
ATOM 1923 N N . LYS A 1 246 ? 11.179 -1.496 -38.116 1.00 84.06 246 LYS A N 1
ATOM 1924 C CA . LYS A 1 246 ? 10.993 -2.326 -39.311 1.00 84.06 246 LYS A CA 1
ATOM 1925 C C . LYS A 1 246 ? 11.418 -3.772 -39.035 1.00 84.06 246 LYS A C 1
ATOM 1927 O O . LYS A 1 246 ? 12.531 -3.988 -38.563 1.00 84.06 246 LYS A O 1
ATOM 1932 N N . PRO A 1 247 ? 10.634 -4.781 -39.464 1.00 78.88 247 PRO A N 1
ATOM 1933 C CA . PRO A 1 247 ? 11.027 -6.192 -39.345 1.00 78.88 247 PRO A CA 1
ATOM 1934 C C . PRO A 1 247 ? 12.320 -6.549 -40.096 1.00 78.88 247 PRO A C 1
ATOM 1936 O O . PRO A 1 247 ? 12.962 -7.545 -39.791 1.00 78.88 247 PRO A O 1
ATOM 1939 N N . LYS A 1 248 ? 12.708 -5.739 -41.092 1.00 74.25 248 LYS A N 1
ATOM 1940 C CA . LYS A 1 248 ? 13.952 -5.921 -41.855 1.00 74.25 248 LYS A CA 1
ATOM 1941 C C . LYS A 1 248 ? 15.208 -5.644 -41.029 1.00 74.25 248 LYS A C 1
ATOM 1943 O O . LYS A 1 248 ? 16.256 -6.179 -41.364 1.00 74.25 248 LYS A O 1
ATOM 1948 N N . ASP A 1 249 ? 15.090 -4.831 -39.981 1.00 76.38 249 ASP A N 1
ATOM 1949 C CA . ASP A 1 249 ? 16.221 -4.437 -39.140 1.00 76.38 249 ASP A CA 1
ATOM 1950 C C . ASP A 1 249 ? 16.563 -5.530 -38.107 1.00 76.38 249 ASP A C 1
ATOM 1952 O O . ASP A 1 249 ? 17.666 -5.537 -37.572 1.00 76.38 249 ASP A O 1
ATOM 1956 N N . ASN A 1 250 ? 15.644 -6.475 -37.855 1.00 77.25 250 ASN A N 1
ATOM 1957 C CA . ASN A 1 250 ? 15.853 -7.620 -36.965 1.00 77.25 250 ASN A CA 1
ATOM 1958 C C . ASN A 1 250 ? 15.266 -8.919 -37.563 1.00 77.25 250 ASN A C 1
ATOM 1960 O O . ASN A 1 250 ? 14.202 -9.377 -37.140 1.00 77.25 250 ASN A O 1
ATOM 1964 N N . PRO A 1 251 ? 15.936 -9.530 -38.558 1.00 73.75 251 PRO A N 1
ATOM 1965 C CA . PRO A 1 251 ? 15.426 -10.718 -39.245 1.00 73.75 251 PRO A CA 1
ATOM 1966 C C . PRO A 1 251 ? 15.407 -11.987 -38.373 1.00 73.75 251 PRO A C 1
ATOM 1968 O O . PRO A 1 251 ? 14.662 -12.915 -38.683 1.00 73.75 251 PRO A O 1
ATOM 1971 N N . LEU A 1 252 ? 16.201 -12.035 -37.296 1.00 76.69 252 LEU A N 1
ATOM 1972 C CA . LEU A 1 252 ? 16.297 -13.177 -36.374 1.00 76.69 252 LEU A CA 1
ATOM 1973 C C . LEU A 1 252 ? 15.390 -13.035 -35.136 1.00 76.69 252 LEU A C 1
ATOM 1975 O O . LEU A 1 252 ? 15.312 -13.956 -34.329 1.00 76.69 252 LEU A O 1
ATOM 1979 N N . ASN A 1 253 ? 14.662 -11.918 -35.007 1.00 80.12 253 ASN A N 1
ATOM 1980 C CA . ASN A 1 253 ? 13.832 -11.571 -33.845 1.00 80.12 253 ASN A CA 1
ATOM 1981 C C . ASN A 1 253 ? 14.576 -11.612 -32.494 1.00 80.12 253 ASN A C 1
ATOM 1983 O O . ASN A 1 253 ? 13.947 -11.745 -31.443 1.00 80.12 253 ASN A O 1
ATOM 1987 N N . GLU A 1 254 ? 15.895 -11.432 -32.494 1.00 80.75 254 GLU A N 1
ATOM 1988 C CA . GLU A 1 254 ? 16.710 -11.404 -31.275 1.00 80.75 254 GLU A CA 1
ATOM 1989 C C . GLU A 1 254 ? 16.312 -10.203 -30.401 1.00 80.75 254 GLU A C 1
ATOM 1991 O O . GLU A 1 254 ? 16.073 -9.110 -30.916 1.00 80.75 254 GLU A O 1
ATOM 1996 N N . GLY A 1 255 ? 16.129 -10.403 -29.092 1.00 82.25 255 GLY A N 1
ATOM 1997 C CA . GLY A 1 255 ? 15.731 -9.337 -28.159 1.00 82.25 255 GLY A CA 1
ATOM 1998 C C . GLY A 1 255 ? 14.302 -8.793 -28.322 1.00 82.25 255 GLY A C 1
ATOM 1999 O O . GLY A 1 255 ? 13.896 -7.878 -27.603 1.00 82.25 255 GLY A O 1
ATOM 2000 N N . THR A 1 256 ? 13.492 -9.354 -29.229 1.00 87.38 256 THR A N 1
ATOM 2001 C CA . THR A 1 256 ? 12.103 -8.905 -29.454 1.00 87.38 256 THR A CA 1
ATOM 2002 C C . THR A 1 256 ? 11.226 -9.111 -28.221 1.00 87.38 256 THR A C 1
ATOM 2004 O O . THR A 1 256 ? 10.413 -8.247 -27.878 1.00 87.38 256 THR A O 1
ATOM 2007 N N . ASP A 1 257 ? 11.401 -10.235 -27.530 1.00 89.75 257 ASP A N 1
ATOM 2008 C CA . ASP A 1 257 ? 10.654 -10.531 -26.309 1.00 89.75 257 ASP A CA 1
ATOM 2009 C C . ASP A 1 257 ? 11.105 -9.640 -25.146 1.00 89.75 257 ASP A C 1
ATOM 2011 O O . ASP A 1 257 ? 10.259 -9.140 -24.403 1.00 89.75 257 ASP A O 1
ATOM 2015 N N . ALA A 1 258 ? 12.404 -9.341 -25.047 1.00 90.56 258 ALA A N 1
ATOM 2016 C CA . ALA A 1 258 ? 12.943 -8.393 -24.075 1.00 90.56 258 ALA A CA 1
ATOM 2017 C C . ALA A 1 258 ? 12.398 -6.971 -24.288 1.00 90.56 258 ALA A C 1
ATOM 2019 O O . ALA A 1 258 ? 11.960 -6.331 -23.331 1.00 90.56 258 ALA A O 1
ATOM 2020 N N . ALA A 1 259 ? 12.327 -6.489 -25.533 1.00 90.75 259 ALA A N 1
ATOM 2021 C CA . ALA A 1 259 ? 11.749 -5.180 -25.842 1.00 90.75 259 ALA A CA 1
ATOM 2022 C C . ALA A 1 259 ? 10.245 -5.108 -25.524 1.00 90.75 259 ALA A C 1
ATOM 2024 O O . ALA A 1 259 ? 9.759 -4.144 -24.927 1.00 90.75 259 ALA A O 1
ATOM 2025 N N . ARG A 1 260 ? 9.490 -6.162 -25.855 1.00 92.81 260 ARG A N 1
ATOM 2026 C CA . ARG A 1 260 ? 8.065 -6.259 -25.497 1.00 92.81 260 ARG A CA 1
ATOM 2027 C C . ARG A 1 260 ? 7.860 -6.306 -23.987 1.00 92.81 260 ARG A C 1
ATOM 2029 O O . ARG A 1 260 ? 6.956 -5.638 -23.482 1.00 92.81 260 ARG A O 1
ATOM 2036 N N . ALA A 1 261 ? 8.702 -7.049 -23.270 1.00 93.38 261 ALA A N 1
ATOM 2037 C CA . ALA A 1 261 ? 8.696 -7.078 -21.815 1.00 93.38 261 ALA A CA 1
ATOM 2038 C C . ALA A 1 261 ? 8.973 -5.680 -21.246 1.00 93.38 261 ALA A C 1
ATOM 2040 O O . ALA A 1 261 ? 8.188 -5.203 -20.430 1.00 93.38 261 ALA A O 1
ATOM 2041 N N . ALA A 1 262 ? 10.002 -4.976 -21.725 1.00 94.25 262 ALA A N 1
ATOM 2042 C CA . ALA A 1 262 ? 10.319 -3.619 -21.283 1.00 94.25 262 ALA A CA 1
ATOM 2043 C C . ALA A 1 262 ? 9.127 -2.656 -21.445 1.00 94.25 262 ALA A C 1
ATOM 2045 O O . ALA A 1 262 ? 8.808 -1.912 -20.516 1.00 94.25 262 ALA A O 1
ATOM 2046 N N . ILE A 1 263 ? 8.412 -2.704 -22.576 1.00 94.81 263 ILE A N 1
ATOM 2047 C CA . ILE A 1 263 ? 7.199 -1.895 -22.796 1.00 94.81 263 ILE A CA 1
ATOM 2048 C C . ILE A 1 263 ? 6.082 -2.286 -21.817 1.00 94.81 263 ILE A C 1
ATOM 2050 O O . ILE A 1 263 ? 5.473 -1.414 -21.193 1.00 94.81 263 ILE A O 1
ATOM 2054 N N . ALA A 1 264 ? 5.815 -3.584 -21.656 1.00 95.38 264 ALA A N 1
ATOM 2055 C CA . ALA A 1 264 ? 4.753 -4.077 -2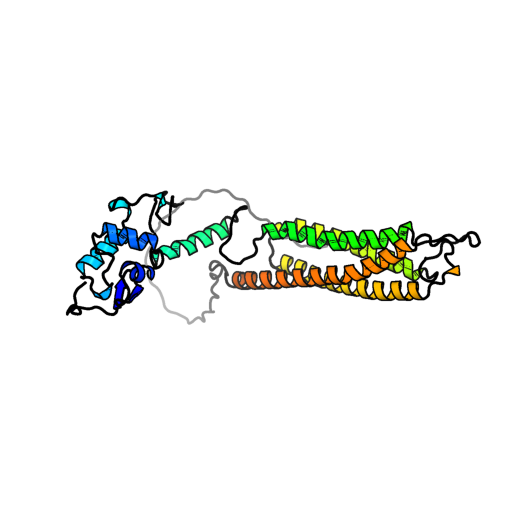0.781 1.00 95.38 264 ALA A CA 1
ATOM 2056 C C . ALA A 1 264 ? 5.013 -3.734 -19.304 1.00 95.38 264 ALA A C 1
ATOM 2058 O O . ALA A 1 264 ? 4.126 -3.233 -18.612 1.00 95.38 264 ALA A O 1
ATOM 2059 N N . PHE A 1 265 ? 6.239 -3.937 -18.820 1.00 95.12 265 PHE A N 1
ATOM 2060 C CA . PHE A 1 265 ? 6.618 -3.585 -17.452 1.00 95.12 265 PHE A CA 1
ATOM 2061 C C . PHE A 1 265 ? 6.647 -2.070 -17.234 1.00 95.12 265 PHE A C 1
ATOM 2063 O O . PHE A 1 265 ? 6.252 -1.617 -16.160 1.00 95.12 265 PHE A O 1
ATOM 2070 N N . SER A 1 266 ? 6.986 -1.275 -18.257 1.00 95.12 266 SER A N 1
ATOM 2071 C CA . SER A 1 266 ? 6.842 0.186 -18.199 1.00 95.12 266 SER A CA 1
ATOM 2072 C C . SER A 1 266 ? 5.386 0.611 -17.988 1.00 95.12 266 SER A C 1
ATOM 2074 O O . SER A 1 266 ? 5.118 1.486 -17.168 1.00 95.12 266 SER A O 1
ATOM 2076 N N . PHE A 1 267 ? 4.434 -0.045 -18.661 1.00 95.88 267 PHE A N 1
ATOM 2077 C CA . PHE A 1 267 ? 3.000 0.200 -18.483 1.00 95.88 267 PHE A CA 1
ATOM 2078 C C . PHE A 1 267 ? 2.509 -0.161 -17.073 1.00 95.88 267 PHE A C 1
ATOM 2080 O O . PHE A 1 267 ? 1.850 0.646 -16.416 1.00 95.88 267 PHE A O 1
ATOM 2087 N N . PHE A 1 268 ? 2.855 -1.349 -16.566 1.00 94.56 268 PHE A N 1
ATOM 2088 C CA . PHE A 1 268 ? 2.449 -1.768 -15.217 1.00 94.56 268 PHE A CA 1
ATOM 2089 C C . PHE A 1 268 ? 3.108 -0.939 -14.105 1.00 94.56 268 PHE A C 1
ATOM 2091 O O . PHE A 1 268 ? 2.516 -0.739 -13.038 1.00 94.56 268 PHE A O 1
ATOM 2098 N N . SER A 1 269 ? 4.298 -0.395 -14.363 1.00 94.00 269 SER A N 1
ATOM 2099 C CA . SER A 1 269 ? 4.986 0.509 -13.442 1.00 94.00 269 SER A CA 1
ATOM 2100 C C . SER A 1 269 ? 4.170 1.777 -13.156 1.00 94.00 269 SER A C 1
ATOM 2102 O O . SER A 1 269 ? 4.129 2.224 -12.011 1.00 94.00 269 SER A O 1
ATOM 2104 N N . ILE A 1 270 ? 3.408 2.293 -14.130 1.00 94.38 270 ILE A N 1
ATOM 2105 C CA . ILE A 1 270 ? 2.545 3.479 -13.956 1.00 94.38 270 ILE A CA 1
ATOM 2106 C C . ILE A 1 270 ? 1.556 3.271 -12.802 1.00 94.38 270 ILE A C 1
ATOM 2108 O O . ILE A 1 270 ? 1.473 4.092 -11.888 1.00 94.38 270 ILE A O 1
ATOM 2112 N N . PHE A 1 271 ? 0.828 2.150 -12.812 1.00 93.06 271 PHE A N 1
ATOM 2113 C CA . PHE A 1 271 ? -0.154 1.835 -11.768 1.00 93.06 271 PHE A CA 1
ATOM 2114 C C . PHE A 1 271 ? 0.500 1.553 -10.422 1.00 93.06 271 PHE A C 1
ATOM 2116 O O . PHE A 1 271 ? -0.082 1.845 -9.381 1.00 93.06 271 PHE A O 1
ATOM 2123 N N . THR A 1 272 ? 1.711 1.007 -10.444 1.00 90.38 272 THR A N 1
ATOM 2124 C CA . THR A 1 272 ? 2.469 0.705 -9.231 1.00 90.38 272 THR A CA 1
ATOM 2125 C C . THR A 1 272 ? 2.871 1.993 -8.517 1.00 90.38 272 THR A C 1
ATOM 2127 O O . THR A 1 272 ? 2.559 2.158 -7.339 1.00 90.38 272 THR A O 1
ATOM 2130 N N . TRP A 1 273 ? 3.458 2.949 -9.240 1.00 92.38 273 TRP A N 1
ATOM 2131 C CA . TRP A 1 273 ? 3.825 4.261 -8.700 1.00 92.38 273 TRP A CA 1
ATOM 2132 C C . TRP A 1 273 ? 2.602 5.110 -8.323 1.00 92.38 273 TRP A C 1
ATOM 2134 O O . TRP A 1 273 ? 2.599 5.764 -7.279 1.00 92.38 273 TRP A O 1
ATOM 2144 N N . ALA A 1 274 ? 1.518 5.052 -9.103 1.00 90.56 274 ALA A N 1
ATOM 2145 C CA . ALA A 1 274 ? 0.258 5.706 -8.742 1.00 90.56 274 ALA A CA 1
ATOM 2146 C C . ALA A 1 274 ? -0.353 5.106 -7.461 1.00 90.56 274 ALA A C 1
ATOM 2148 O O . ALA A 1 274 ? -0.797 5.838 -6.575 1.00 90.56 274 ALA A O 1
ATOM 2149 N N . GLY A 1 275 ? -0.331 3.778 -7.327 1.00 87.88 275 GLY A N 1
ATOM 2150 C CA . GLY A 1 275 ? -0.761 3.073 -6.122 1.00 87.88 275 GLY A CA 1
ATOM 2151 C C . GLY A 1 275 ? 0.080 3.446 -4.900 1.00 87.88 275 GLY A C 1
ATOM 2152 O O . GLY A 1 275 ? -0.479 3.715 -3.837 1.00 87.88 275 GLY A O 1
ATOM 2153 N N . GLN A 1 276 ? 1.405 3.546 -5.056 1.00 85.12 276 GLN A N 1
ATOM 2154 C CA . GLN A 1 276 ? 2.300 4.036 -4.004 1.00 85.12 276 GLN A CA 1
ATOM 2155 C C . GLN A 1 276 ? 1.945 5.454 -3.557 1.00 85.12 276 GLN A C 1
ATOM 2157 O O . GLN A 1 276 ? 1.788 5.679 -2.357 1.00 85.12 276 GLN A O 1
ATOM 2162 N N . ALA A 1 277 ? 1.727 6.381 -4.496 1.00 87.75 277 ALA A N 1
ATOM 2163 C CA . ALA A 1 277 ? 1.339 7.754 -4.178 1.00 87.75 277 ALA A CA 1
ATOM 2164 C C . ALA A 1 277 ? 0.019 7.816 -3.386 1.00 87.75 277 ALA A C 1
ATOM 2166 O O . ALA A 1 277 ? -0.084 8.558 -2.408 1.00 87.75 277 ALA A O 1
ATOM 2167 N N . VAL A 1 278 ? -0.978 6.998 -3.750 1.00 86.06 278 VAL A N 1
ATOM 2168 C CA . VAL A 1 278 ? -2.261 6.917 -3.026 1.00 86.06 278 VAL A CA 1
ATOM 2169 C C . VAL A 1 278 ? -2.073 6.359 -1.615 1.00 86.06 278 VAL A C 1
ATOM 2171 O O . VAL A 1 278 ? -2.617 6.914 -0.660 1.00 86.06 278 VAL A O 1
ATOM 2174 N N . LEU A 1 279 ? -1.292 5.289 -1.450 1.00 82.31 279 LEU A N 1
ATOM 2175 C CA . LEU A 1 279 ? -1.016 4.705 -0.133 1.00 82.31 279 LEU A CA 1
ATOM 2176 C C . LEU A 1 279 ? -0.202 5.651 0.762 1.00 82.31 279 LEU A C 1
ATOM 2178 O O . LEU A 1 279 ? -0.444 5.721 1.970 1.00 82.31 279 LEU A O 1
ATOM 2182 N N . ALA A 1 280 ? 0.743 6.395 0.186 1.00 80.44 280 ALA A N 1
ATOM 2183 C CA . ALA A 1 280 ? 1.493 7.439 0.877 1.00 80.44 280 ALA A CA 1
ATOM 2184 C C . ALA A 1 280 ? 0.575 8.599 1.294 1.00 80.44 280 ALA A C 1
ATOM 2186 O O . ALA A 1 280 ? 0.642 9.062 2.432 1.00 80.44 280 ALA A O 1
ATOM 2187 N N . PHE A 1 281 ? -0.361 9.005 0.431 1.00 82.12 281 PHE A N 1
ATOM 2188 C CA . PHE A 1 281 ? -1.358 10.030 0.740 1.00 82.12 281 PHE A CA 1
ATOM 2189 C C . PHE A 1 281 ? -2.336 9.601 1.844 1.00 82.12 281 PHE A C 1
ATOM 2191 O O . PHE A 1 281 ? -2.616 10.374 2.759 1.00 82.12 281 PHE A O 1
ATOM 2198 N N . GLN A 1 282 ? -2.806 8.353 1.828 1.00 79.56 282 GLN A N 1
ATOM 2199 C CA . GLN A 1 282 ? -3.628 7.807 2.915 1.00 79.56 282 GLN A CA 1
ATOM 2200 C C . GLN A 1 282 ? -2.875 7.837 4.250 1.00 79.56 282 GLN A C 1
ATOM 2202 O O . GLN A 1 282 ? -3.432 8.226 5.277 1.00 79.56 282 GLN A O 1
ATOM 2207 N N . ARG A 1 283 ? -1.583 7.488 4.241 1.00 74.94 283 ARG A N 1
ATOM 2208 C CA . ARG A 1 283 ? -0.724 7.585 5.429 1.00 74.94 283 ARG A CA 1
ATOM 2209 C C . ARG A 1 283 ? -0.491 9.019 5.878 1.00 74.94 283 ARG A C 1
ATOM 2211 O O . ARG A 1 283 ? -0.480 9.273 7.082 1.00 74.94 283 ARG A O 1
ATOM 2218 N N . TYR A 1 284 ? -0.359 9.948 4.937 1.00 77.31 284 TYR A N 1
ATOM 2219 C CA . TYR A 1 284 ? -0.288 11.371 5.234 1.00 77.31 284 TYR A CA 1
ATOM 2220 C C . TYR A 1 284 ? -1.548 11.856 5.957 1.00 77.31 284 TYR A C 1
ATOM 2222 O O . TYR A 1 284 ? -1.420 12.523 6.980 1.00 77.31 284 TYR A O 1
ATOM 2230 N N . GLN A 1 285 ? -2.745 11.472 5.499 1.00 76.31 285 GLN A N 1
ATOM 2231 C CA . GLN A 1 285 ? -4.001 11.849 6.159 1.00 76.31 285 GLN A CA 1
ATOM 2232 C C . GLN A 1 285 ? -4.114 11.276 7.581 1.00 76.31 285 GLN A C 1
ATOM 2234 O O . GLN A 1 285 ? -4.332 12.032 8.524 1.00 76.31 285 GLN A O 1
ATOM 2239 N N . ILE A 1 286 ? -3.847 9.978 7.771 1.00 68.38 286 ILE A N 1
ATOM 2240 C CA . ILE A 1 286 ? -3.894 9.331 9.100 1.00 68.38 286 ILE A CA 1
ATOM 2241 C C . ILE A 1 286 ? -2.876 9.963 10.073 1.00 68.38 286 ILE A C 1
ATOM 2243 O O . ILE A 1 286 ? -3.152 10.155 11.264 1.00 68.38 286 ILE A O 1
ATOM 2247 N N . GLY A 1 287 ? -1.680 10.293 9.572 1.00 64.88 287 GLY A N 1
ATOM 2248 C CA . GLY A 1 287 ? -0.633 10.961 10.343 1.00 64.88 287 GLY A CA 1
ATOM 2249 C C . GLY A 1 287 ? -0.935 12.434 10.634 1.00 64.88 287 GLY A C 1
ATOM 2250 O O . GLY A 1 287 ? -0.558 12.933 11.695 1.00 64.88 287 GLY A O 1
ATOM 2251 N N . ALA A 1 288 ? -1.625 13.128 9.727 1.00 60.34 288 ALA A N 1
ATOM 2252 C CA . ALA A 1 288 ? -2.082 14.497 9.925 1.00 60.34 288 ALA A CA 1
ATOM 2253 C C . ALA A 1 288 ? -3.154 14.566 11.017 1.00 60.34 288 ALA A C 1
ATOM 2255 O O . ALA A 1 288 ? -2.994 15.368 11.935 1.00 60.34 288 ALA A O 1
ATOM 2256 N N . ASP A 1 289 ? -4.148 13.674 10.981 1.00 56.59 289 ASP A N 1
ATOM 2257 C CA . ASP A 1 289 ? -5.221 13.610 11.981 1.00 56.59 289 ASP A CA 1
ATOM 2258 C C . ASP A 1 289 ? -4.664 13.345 13.386 1.00 56.59 289 ASP A C 1
ATOM 2260 O O . ASP A 1 289 ? -4.986 14.049 14.338 1.00 56.59 289 ASP A O 1
ATOM 2264 N N . SER A 1 290 ? -3.744 12.386 13.523 1.00 53.81 290 SER A N 1
ATOM 2265 C CA . SER A 1 290 ? -3.141 12.037 14.821 1.00 53.81 290 SER A CA 1
ATOM 2266 C C . SER A 1 290 ? -2.237 13.146 15.382 1.00 53.81 290 SER A C 1
ATOM 2268 O O . SER A 1 290 ? -2.179 13.363 16.594 1.00 53.81 290 SER A O 1
ATOM 2270 N N . ALA A 1 291 ? -1.519 13.860 14.508 1.00 51.66 291 ALA A N 1
ATOM 2271 C CA . ALA A 1 291 ? -0.657 14.971 14.900 1.00 51.66 291 ALA A CA 1
ATOM 2272 C C . ALA A 1 291 ? -1.452 16.233 15.262 1.00 51.66 291 ALA A C 1
ATOM 2274 O O . ALA A 1 291 ? -0.995 16.980 16.118 1.00 51.66 291 ALA A O 1
ATOM 2275 N N . LEU A 1 292 ? -2.628 16.450 14.664 1.00 44.81 292 LEU A N 1
ATOM 2276 C CA . LEU A 1 292 ? -3.521 17.566 14.996 1.00 44.81 292 LEU A CA 1
ATOM 2277 C C . LEU A 1 292 ? -3.994 17.456 16.457 1.00 44.81 292 LEU A C 1
ATOM 2279 O O . LEU A 1 292 ? -3.851 18.405 17.216 1.00 44.81 292 LEU A O 1
ATOM 2283 N N . PHE A 1 293 ? -4.360 16.251 16.908 1.00 38.56 293 PHE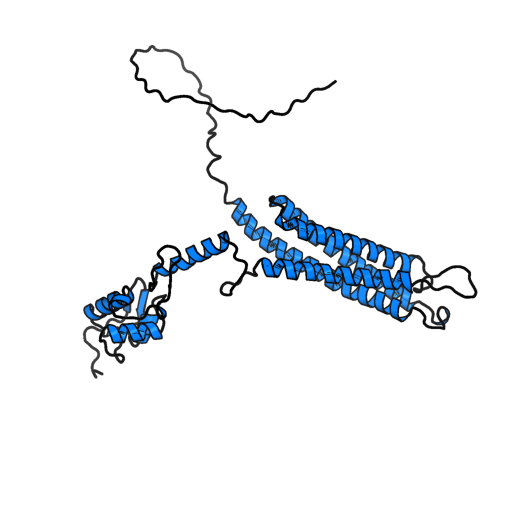 A N 1
ATOM 2284 C CA . PHE A 1 293 ? -4.659 15.982 18.325 1.00 38.56 293 PHE A CA 1
ATOM 2285 C C . PHE A 1 293 ? -3.435 16.018 19.257 1.00 38.56 293 PHE A C 1
ATOM 2287 O O . PHE A 1 293 ? -3.592 16.147 20.468 1.00 38.56 293 PHE A O 1
ATOM 2294 N N . SER A 1 294 ? -2.219 15.882 18.719 1.00 45.38 294 SER A N 1
ATOM 2295 C CA . SER A 1 294 ? -0.974 15.979 19.502 1.00 45.38 294 SER A CA 1
ATOM 2296 C C . SER A 1 294 ? -0.482 17.423 19.636 1.00 45.38 294 SER A C 1
ATOM 2298 O O . SER A 1 294 ? 0.280 17.723 20.547 1.00 45.38 294 SER A O 1
ATOM 2300 N N . GLN A 1 295 ? -0.897 18.312 18.728 1.00 42.84 295 GLN A N 1
ATOM 2301 C CA . GLN A 1 295 ? -0.543 19.730 18.748 1.00 42.84 295 GLN A CA 1
ATOM 2302 C C . GLN A 1 295 ? -1.374 20.517 19.777 1.00 42.84 295 GLN A C 1
ATOM 2304 O O . GLN A 1 295 ? -0.890 21.525 20.282 1.00 42.84 295 GLN A O 1
ATOM 2309 N N . ASP A 1 296 ? -2.556 20.005 20.142 1.00 39.38 296 ASP A N 1
ATOM 2310 C CA . ASP A 1 296 ? -3.417 20.548 21.205 1.00 39.38 296 ASP A CA 1
ATOM 2311 C C . ASP A 1 296 ? -3.059 20.046 22.620 1.00 39.38 296 ASP A C 1
ATOM 2313 O O . ASP A 1 296 ? -3.593 20.550 23.606 1.00 39.38 296 ASP A O 1
ATOM 2317 N N . TYR A 1 297 ? -2.136 19.086 22.760 1.00 41.22 297 TYR A N 1
ATOM 2318 C CA . TYR A 1 297 ? -1.544 18.740 24.058 1.00 41.22 297 TYR A CA 1
ATOM 2319 C C . TYR A 1 297 ? -0.238 19.525 24.236 1.00 41.22 297 TYR A C 1
ATOM 2321 O O . TYR A 1 297 ? 0.861 18.982 24.127 1.00 41.22 297 TYR A O 1
ATOM 2329 N N . MET A 1 298 ? -0.362 20.834 24.456 1.00 38.81 298 MET A N 1
ATOM 2330 C CA . MET A 1 298 ? 0.716 21.627 25.047 1.00 38.81 298 MET A CA 1
ATOM 2331 C C . MET A 1 298 ? 0.775 21.329 26.549 1.00 38.81 298 MET A C 1
ATOM 2333 O O . MET A 1 298 ? -0.242 21.353 27.240 1.00 38.81 298 MET A O 1
ATOM 2337 N N . ASP A 1 299 ? 1.971 21.004 27.031 1.00 31.64 299 ASP A N 1
ATOM 2338 C CA . ASP A 1 299 ? 2.278 20.799 28.446 1.00 31.64 299 ASP A CA 1
ATOM 2339 C C . ASP A 1 299 ? 2.047 22.115 29.226 1.00 31.64 299 ASP A C 1
ATOM 2341 O O . ASP A 1 299 ? 2.656 23.126 28.866 1.00 31.64 299 ASP A O 1
ATOM 2345 N N . PRO A 1 300 ? 1.202 22.159 30.278 1.00 36.75 300 PRO A N 1
ATOM 2346 C CA . PRO A 1 300 ? 0.925 23.384 31.038 1.00 36.75 300 PRO A CA 1
ATOM 2347 C C . PRO A 1 300 ? 2.128 23.951 31.810 1.00 36.75 300 PRO A C 1
ATOM 2349 O O . PRO A 1 300 ? 1.999 24.973 32.478 1.00 36.75 300 PRO A O 1
ATOM 2352 N N . SER A 1 301 ? 3.293 23.298 31.782 1.00 43.22 301 SER A N 1
ATOM 2353 C CA . SER A 1 301 ? 4.443 23.679 32.607 1.00 43.22 301 SER A CA 1
ATOM 2354 C C . SER A 1 301 ? 5.352 24.765 32.010 1.00 43.22 301 SER A C 1
ATOM 2356 O O . SER A 1 301 ? 6.434 24.987 32.551 1.00 43.22 301 SER A O 1
ATOM 2358 N N . GLN A 1 302 ? 4.971 25.431 30.912 1.00 42.62 302 GLN A N 1
ATOM 2359 C CA . GLN A 1 302 ? 5.732 26.568 30.356 1.00 42.62 302 GLN A CA 1
ATOM 2360 C C . GLN A 1 302 ? 5.041 27.938 30.469 1.00 42.62 302 GLN A C 1
ATOM 2362 O O . GLN A 1 302 ? 5.645 28.937 30.090 1.00 42.62 302 GLN A O 1
ATOM 2367 N N . ASP A 1 303 ? 3.859 28.028 31.086 1.00 33.56 303 ASP A N 1
ATOM 2368 C CA . ASP A 1 303 ? 3.143 29.299 31.316 1.00 33.56 303 ASP A CA 1
ATOM 2369 C C . ASP A 1 303 ? 3.404 29.903 32.712 1.00 33.56 303 ASP A C 1
ATOM 2371 O O . ASP A 1 303 ? 2.500 30.370 33.405 1.00 33.56 303 ASP A O 1
ATOM 2375 N N . SER A 1 304 ? 4.663 29.933 33.153 1.00 40.69 304 SER A N 1
ATOM 2376 C CA . SER A 1 304 ? 5.058 30.684 34.356 1.00 40.69 304 SER A CA 1
ATOM 2377 C C . SER A 1 304 ? 6.134 31.731 34.076 1.00 40.69 304 SER A C 1
ATOM 2379 O O . SER A 1 304 ? 7.120 31.842 34.801 1.00 40.69 304 SER A O 1
ATOM 2381 N N . SER A 1 305 ? 5.914 32.548 33.047 1.00 36.19 305 SER A N 1
ATOM 2382 C CA . SER A 1 305 ? 6.541 33.867 32.911 1.00 36.19 305 SER A CA 1
ATOM 2383 C C . SER A 1 305 ? 5.484 34.919 32.552 1.00 36.19 305 SER A C 1
ATOM 2385 O O . SER A 1 305 ? 5.335 35.358 31.416 1.00 36.19 305 SER A O 1
ATOM 2387 N N . MET A 1 306 ? 4.718 35.322 33.570 1.00 38.06 306 MET A N 1
ATOM 2388 C CA . MET A 1 306 ? 3.850 36.504 33.526 1.00 38.06 306 MET A CA 1
ATOM 2389 C C . MET A 1 306 ? 4.656 37.758 33.117 1.00 38.06 306 MET A C 1
ATOM 2391 O O . MET A 1 306 ? 5.704 38.009 33.719 1.00 38.06 306 MET A O 1
ATOM 2395 N N . PRO A 1 307 ? 4.181 38.592 32.171 1.00 34.44 307 PRO A N 1
ATOM 2396 C CA . PRO A 1 307 ? 4.785 39.892 31.892 1.00 34.44 307 PRO A CA 1
ATOM 2397 C C . PRO A 1 307 ? 4.418 40.885 33.003 1.00 34.44 307 PRO A C 1
ATOM 2399 O O . PRO A 1 307 ? 3.241 41.153 33.242 1.00 34.44 307 PRO A O 1
ATOM 2402 N N . TYR A 1 308 ? 5.417 41.446 33.685 1.00 31.59 308 TYR A N 1
ATOM 2403 C CA . TYR A 1 308 ? 5.208 42.494 34.688 1.00 31.59 308 TYR A CA 1
ATOM 2404 C C . TYR A 1 308 ? 4.793 43.807 33.999 1.00 31.59 308 TYR A C 1
ATOM 2406 O O . TYR A 1 308 ? 5.456 44.260 33.065 1.00 31.59 308 TYR A O 1
ATOM 2414 N N . ALA A 1 309 ? 3.699 44.423 34.453 1.00 33.91 309 ALA A N 1
ATOM 2415 C CA . ALA A 1 309 ? 3.279 45.753 34.011 1.00 33.91 309 ALA A CA 1
ATOM 2416 C C . ALA A 1 309 ? 4.183 46.848 34.625 1.00 33.91 309 ALA A C 1
ATOM 2418 O O . ALA A 1 309 ? 4.612 46.692 35.772 1.00 33.91 309 ALA A O 1
ATOM 2419 N N . PRO A 1 310 ? 4.466 47.972 33.933 1.00 30.03 310 PRO A N 1
ATOM 2420 C CA . PRO A 1 310 ? 5.298 49.036 34.489 1.00 30.03 310 PRO A CA 1
ATOM 2421 C C . PRO A 1 310 ? 4.500 49.829 35.532 1.00 30.03 310 PRO A C 1
ATOM 2423 O O . PRO A 1 310 ? 3.458 50.403 35.212 1.00 30.03 310 PRO A O 1
ATOM 2426 N N . TYR A 1 311 ? 4.987 49.878 36.772 1.00 29.62 311 TYR A N 1
ATOM 2427 C CA . TYR A 1 311 ? 4.443 50.766 37.799 1.00 29.62 311 TYR A CA 1
ATOM 2428 C C . TYR A 1 311 ? 4.978 52.190 37.605 1.00 29.62 311 TYR A C 1
ATOM 2430 O O . TYR A 1 311 ? 6.186 52.408 37.538 1.00 29.62 311 TYR A O 1
ATOM 2438 N N . VAL A 1 312 ? 4.056 53.149 37.531 1.00 32.31 312 VAL A N 1
ATOM 2439 C CA . VAL A 1 312 ? 4.315 54.589 37.638 1.00 32.31 312 VAL A CA 1
ATOM 2440 C C . VAL A 1 312 ? 4.350 54.942 39.126 1.00 32.31 312 VAL A C 1
ATOM 2442 O O . VAL A 1 312 ? 3.390 54.659 39.842 1.00 32.31 312 VAL A O 1
ATOM 2445 N N . GLU A 1 313 ? 5.451 55.536 39.585 1.00 35.03 313 GLU A N 1
ATOM 2446 C CA . GLU A 1 313 ? 5.606 56.090 40.937 1.00 35.03 313 GLU A CA 1
ATOM 2447 C C . GLU A 1 313 ? 4.607 57.222 41.206 1.00 35.03 313 GLU A C 1
ATOM 2449 O O . GLU A 1 313 ? 4.429 58.118 40.376 1.00 35.03 313 GLU A O 1
ATOM 2454 N N . PRO A 1 314 ? 4.043 57.257 42.423 1.00 32.00 314 PRO A N 1
ATOM 2455 C CA . PRO A 1 314 ? 3.911 58.530 43.113 1.00 32.00 314 PRO A CA 1
ATOM 2456 C C . PRO A 1 314 ? 4.578 58.509 44.492 1.00 32.00 314 PRO A C 1
ATOM 2458 O O . PRO A 1 314 ? 4.518 57.555 45.262 1.00 32.00 314 PRO A O 1
ATOM 2461 N N . SER A 1 315 ? 5.196 59.645 44.765 1.00 29.84 315 SER A N 1
ATOM 2462 C CA . SER A 1 315 ? 5.995 60.053 45.910 1.00 29.84 315 SER A CA 1
ATOM 2463 C C . SER A 1 315 ? 5.319 60.017 47.293 1.00 29.84 315 SER A C 1
ATOM 2465 O O . SER A 1 315 ? 4.191 60.477 47.443 1.00 29.84 315 SER A O 1
ATOM 2467 N N . ALA A 1 316 ? 6.160 59.694 48.289 1.00 30.19 316 ALA A N 1
ATOM 2468 C CA . ALA A 1 316 ? 6.260 60.243 49.655 1.00 30.19 316 ALA A CA 1
ATOM 2469 C C . ALA A 1 316 ? 5.279 59.798 50.771 1.00 30.19 316 ALA A C 1
ATOM 2471 O O . ALA A 1 316 ? 4.106 60.156 50.775 1.00 30.19 316 ALA A O 1
ATOM 2472 N N . GLY A 1 317 ? 5.838 59.179 51.827 1.00 30.25 317 GLY A N 1
ATOM 2473 C CA . GLY A 1 317 ? 5.273 59.135 53.193 1.00 30.25 317 GLY A CA 1
ATOM 2474 C C . GLY A 1 317 ? 5.727 57.912 54.021 1.00 30.25 317 GLY A C 1
ATOM 2475 O O . GLY A 1 317 ? 5.704 56.825 53.462 1.00 30.25 317 GLY A O 1
ATOM 2476 N N . PRO A 1 318 ? 6.165 58.048 55.296 1.00 35.97 318 PRO A N 1
ATOM 2477 C CA . PRO A 1 318 ? 7.156 57.155 55.927 1.00 35.97 318 PRO A CA 1
ATOM 2478 C C . PRO A 1 318 ? 6.606 55.924 56.683 1.00 35.97 318 PRO A C 1
ATOM 2480 O O . PRO A 1 318 ? 5.460 55.917 57.131 1.00 35.97 318 PRO A O 1
ATOM 2483 N N . ASP A 1 319 ? 7.490 54.928 56.862 1.00 30.44 319 ASP A N 1
ATOM 2484 C CA . ASP A 1 319 ? 7.344 53.671 57.631 1.00 30.44 319 ASP A CA 1
ATOM 2485 C C . ASP A 1 319 ? 6.870 53.865 59.096 1.00 30.44 319 ASP A C 1
ATOM 2487 O O . ASP A 1 319 ? 6.953 54.977 59.630 1.00 30.44 319 ASP A O 1
ATOM 2491 N N . PRO A 1 320 ? 6.453 52.788 59.814 1.00 42.62 320 PRO A N 1
ATOM 2492 C CA . PRO A 1 320 ? 7.459 51.993 60.545 1.00 42.62 320 PRO A CA 1
ATOM 2493 C C . PRO A 1 320 ? 7.185 50.474 60.729 1.00 42.62 320 PRO A C 1
ATOM 2495 O O . PRO A 1 320 ? 6.078 50.039 61.022 1.00 42.62 320 PRO A O 1
ATOM 2498 N N . ALA A 1 321 ? 8.301 49.728 60.722 1.00 27.75 321 ALA A N 1
ATOM 2499 C CA . ALA A 1 321 ? 8.713 48.667 61.663 1.00 27.75 321 ALA A CA 1
ATOM 2500 C C . ALA A 1 321 ? 8.014 47.283 61.725 1.00 27.75 321 ALA A C 1
ATOM 2502 O O . ALA A 1 321 ? 6.847 47.163 62.079 1.00 27.75 321 ALA A O 1
ATOM 2503 N N . GLY A 1 322 ? 8.845 46.223 61.657 1.00 26.64 322 GLY A N 1
ATOM 2504 C CA . GLY A 1 322 ? 8.779 45.142 62.659 1.00 26.64 322 GLY A CA 1
ATOM 2505 C C . GLY A 1 322 ? 8.993 43.684 62.210 1.00 26.64 322 GLY A C 1
ATOM 2506 O O . GLY A 1 322 ? 8.036 43.008 61.877 1.00 26.64 322 GLY A O 1
ATOM 2507 N N . MET A 1 323 ? 10.234 43.195 62.362 1.00 30.19 323 MET A N 1
ATOM 2508 C CA . MET A 1 323 ? 10.651 41.834 62.794 1.00 30.19 323 MET A CA 1
ATOM 2509 C C . MET A 1 323 ? 10.171 40.551 62.066 1.00 30.19 323 MET A C 1
ATOM 2511 O O . MET A 1 323 ? 9.083 40.046 62.299 1.00 30.19 323 MET A O 1
ATOM 2515 N N . GLY A 1 324 ? 11.107 39.916 61.342 1.00 27.08 324 GLY A N 1
ATOM 2516 C CA . GLY A 1 324 ? 11.910 38.771 61.831 1.00 27.08 324 GLY A CA 1
ATOM 2517 C C . GLY A 1 324 ? 11.253 37.390 62.032 1.00 27.08 324 GLY A C 1
ATOM 2518 O O . GLY A 1 324 ? 10.443 37.209 62.932 1.00 27.08 324 GLY A O 1
ATOM 2519 N N . GLY A 1 325 ? 11.747 36.372 61.309 1.00 28.09 325 GLY A N 1
ATOM 2520 C CA . GLY A 1 325 ? 11.525 34.954 61.637 1.00 28.09 325 GLY A CA 1
ATOM 2521 C C . GLY A 1 325 ? 12.049 33.961 60.587 1.00 28.09 325 GLY A C 1
ATOM 2522 O O . GLY A 1 325 ? 11.395 33.703 59.587 1.00 28.09 325 GLY A O 1
ATOM 2523 N N . THR A 1 326 ? 13.237 33.411 60.835 1.00 27.42 326 THR A N 1
ATOM 2524 C CA . THR A 1 326 ? 14.009 32.412 60.065 1.00 27.42 326 THR A CA 1
ATOM 2525 C C . THR A 1 326 ? 13.468 30.979 60.140 1.00 27.42 326 THR A C 1
ATOM 2527 O O . THR A 1 326 ? 13.143 30.550 61.240 1.00 27.42 326 THR A O 1
ATOM 2530 N N . TYR A 1 327 ? 13.571 30.198 59.051 1.00 27.53 327 TYR A N 1
ATOM 2531 C CA . TYR A 1 327 ? 13.962 28.772 59.081 1.00 27.53 327 TYR A CA 1
ATOM 2532 C C . TYR A 1 327 ? 14.750 28.389 57.814 1.00 27.53 327 TYR A C 1
ATOM 2534 O O . TYR A 1 327 ? 14.546 28.936 56.736 1.00 27.53 327 TYR A O 1
ATOM 2542 N N . GLN A 1 328 ? 15.689 27.467 58.002 1.00 31.05 328 GLN A N 1
ATOM 2543 C CA . GLN A 1 328 ? 16.867 27.170 57.187 1.00 31.05 328 GLN A CA 1
ATOM 2544 C C . GLN A 1 328 ? 16.764 25.728 56.649 1.00 31.05 328 GLN A C 1
ATOM 2546 O O . GLN A 1 328 ? 16.304 24.848 57.376 1.00 31.05 328 GLN A O 1
ATOM 2551 N N . GLN A 1 329 ? 17.209 25.460 55.415 1.00 29.53 329 GLN A N 1
ATOM 2552 C CA . GLN A 1 329 ? 17.380 24.099 54.869 1.00 29.53 329 GLN A CA 1
ATOM 2553 C C . GLN A 1 329 ? 18.761 23.956 54.195 1.00 29.53 329 GLN A C 1
ATOM 2555 O O . GLN A 1 329 ? 19.285 24.952 53.691 1.00 29.53 329 GLN A O 1
ATOM 2560 N N . PRO A 1 330 ? 19.396 22.767 54.246 1.00 32.81 330 PRO A N 1
ATOM 2561 C CA . PRO A 1 330 ? 20.840 22.622 54.082 1.00 32.81 330 PRO A CA 1
ATOM 2562 C C . PRO A 1 330 ? 21.280 22.434 52.624 1.00 32.81 330 PRO A C 1
ATOM 2564 O O . PRO A 1 330 ? 20.544 21.917 51.788 1.00 32.81 330 PRO A O 1
ATOM 2567 N N . ALA A 1 331 ? 22.529 22.820 52.359 1.00 31.48 331 ALA A N 1
ATOM 2568 C CA . ALA A 1 331 ? 23.240 22.645 51.097 1.00 31.48 331 ALA A CA 1
ATOM 2569 C C . ALA A 1 331 ? 24.009 21.311 51.041 1.00 31.48 331 ALA A C 1
ATOM 2571 O O . ALA A 1 331 ? 24.548 20.888 52.063 1.00 31.48 331 ALA A O 1
ATOM 2572 N N . SER A 1 332 ? 24.099 20.709 49.846 1.00 30.34 332 SER A N 1
ATOM 2573 C CA . SER A 1 332 ? 25.207 19.894 49.276 1.00 30.34 332 SER A CA 1
ATOM 2574 C C . SER A 1 332 ? 24.745 19.398 47.887 1.00 30.34 332 SER A C 1
ATOM 2576 O O . SER A 1 332 ? 23.801 18.621 47.816 1.00 30.34 332 SER A O 1
ATOM 2578 N N . ALA A 1 333 ? 25.148 20.017 46.771 1.00 29.86 333 ALA A N 1
ATOM 2579 C CA . ALA A 1 333 ? 26.411 19.844 46.030 1.00 29.86 333 ALA A CA 1
ATOM 2580 C C . ALA A 1 333 ? 26.479 18.539 45.201 1.00 29.86 333 ALA A C 1
ATOM 2582 O O . ALA A 1 333 ? 26.647 17.469 45.776 1.00 29.86 333 ALA A O 1
ATOM 2583 N N . PHE A 1 334 ? 26.346 18.651 43.869 1.00 30.47 334 PHE A N 1
ATOM 2584 C CA . PHE A 1 334 ? 27.310 18.196 42.845 1.00 30.47 334 PHE A CA 1
ATOM 2585 C C . PHE A 1 334 ? 26.828 18.623 41.438 1.00 30.47 334 PHE A C 1
ATOM 2587 O O . PHE A 1 334 ? 25.721 18.288 41.021 1.00 30.47 334 PHE A O 1
ATOM 2594 N N . ASP A 1 335 ? 27.680 19.393 40.757 1.00 31.11 335 ASP A N 1
ATOM 2595 C CA . ASP A 1 335 ? 27.501 20.057 39.459 1.00 31.11 335 ASP A CA 1
ATOM 2596 C C . ASP A 1 335 ? 27.700 19.150 38.230 1.00 31.11 335 ASP A C 1
ATOM 2598 O O . ASP A 1 335 ? 28.484 18.202 38.276 1.00 31.11 335 ASP A O 1
ATOM 2602 N N . ALA A 1 336 ? 27.091 19.541 37.098 1.00 28.92 336 ALA A N 1
ATOM 2603 C CA . ALA A 1 336 ? 27.789 19.728 35.813 1.00 28.92 336 ALA A CA 1
ATOM 2604 C C . ALA A 1 336 ? 26.916 20.543 34.822 1.00 28.92 336 ALA A C 1
ATOM 2606 O O . ALA A 1 336 ? 25.850 20.098 34.399 1.00 28.92 336 ALA A O 1
ATOM 2607 N N . GLU A 1 337 ? 27.388 21.746 34.477 1.00 29.53 337 GLU A N 1
ATOM 2608 C CA . GLU A 1 337 ? 26.832 22.724 33.521 1.00 29.53 337 GLU A CA 1
ATOM 2609 C C . GLU A 1 337 ? 26.693 22.229 32.059 1.00 29.53 337 GLU A C 1
ATOM 2611 O O . GLU A 1 337 ? 27.441 21.351 31.624 1.00 29.53 337 GLU A O 1
ATOM 2616 N N . PRO A 1 338 ? 25.864 22.902 31.230 1.00 31.66 338 PRO A N 1
ATOM 2617 C CA . PRO A 1 338 ? 26.043 22.999 29.784 1.00 31.66 338 PRO A CA 1
ATOM 2618 C C . PRO A 1 338 ? 26.795 24.296 29.409 1.00 31.66 338 PRO A C 1
ATOM 2620 O O . PRO A 1 338 ? 26.263 25.395 29.559 1.00 31.66 338 PRO A O 1
ATOM 2623 N N . GLN A 1 339 ? 28.019 24.187 28.878 1.00 30.53 339 GLN A N 1
ATOM 2624 C CA . GLN A 1 339 ? 28.740 25.337 28.315 1.00 30.53 339 GLN A CA 1
ATOM 2625 C C . GLN A 1 339 ? 28.182 25.735 26.944 1.00 30.53 339 GLN A C 1
ATOM 2627 O O . GLN A 1 339 ? 27.997 24.909 26.049 1.00 30.53 339 GLN A O 1
ATOM 2632 N N . GLY A 1 340 ? 27.897 27.030 26.825 1.00 28.28 340 GLY A N 1
ATOM 2633 C CA . GLY A 1 340 ? 27.302 27.666 25.666 1.00 28.28 340 GLY A CA 1
ATOM 2634 C C . GLY A 1 340 ? 28.263 28.019 24.531 1.00 28.28 340 GLY A C 1
ATOM 2635 O O . GLY A 1 340 ? 29.471 27.802 24.559 1.00 28.28 340 GLY A O 1
ATOM 2636 N N . TYR A 1 341 ? 27.632 28.590 23.510 1.00 29.84 341 TYR A N 1
ATOM 2637 C CA . TYR A 1 341 ? 28.212 29.214 22.330 1.00 29.84 341 TYR A CA 1
ATOM 2638 C C . TYR A 1 341 ? 29.213 30.321 22.679 1.00 29.84 341 TYR A C 1
ATOM 2640 O O . TYR A 1 341 ? 28.904 31.201 23.482 1.00 29.84 341 TYR A O 1
ATOM 2648 N N . GLN A 1 342 ? 30.327 30.381 21.945 1.00 31.27 342 GLN A N 1
ATOM 2649 C CA . GLN A 1 342 ? 31.112 31.605 21.819 1.00 31.27 342 GLN A CA 1
ATOM 2650 C C . GLN A 1 342 ? 31.474 31.861 20.350 1.00 31.27 342 GLN A C 1
ATOM 2652 O O . GLN A 1 342 ? 32.050 31.021 19.664 1.00 31.27 342 GLN A O 1
ATOM 2657 N N . SER A 1 343 ? 31.071 33.041 19.881 1.00 33.69 343 SER A N 1
ATOM 2658 C CA . SER A 1 343 ? 31.417 33.656 18.600 1.00 33.69 343 SER A CA 1
ATOM 2659 C C . SER A 1 343 ? 32.482 34.723 18.842 1.00 33.69 343 SER A C 1
ATOM 2661 O O . SER A 1 343 ? 32.274 35.557 19.719 1.00 33.69 343 SER A O 1
ATOM 2663 N N . GLN A 1 344 ? 33.543 34.724 18.032 1.00 27.75 344 GLN A N 1
ATOM 2664 C CA . GLN A 1 344 ? 34.396 35.847 17.577 1.00 27.75 344 GLN A CA 1
ATOM 2665 C C . GLN A 1 344 ? 35.645 35.189 16.955 1.00 27.75 344 GLN A C 1
ATOM 2667 O O . GLN A 1 344 ? 36.242 34.324 17.578 1.00 27.75 344 GLN A O 1
ATOM 2672 N N . GLY A 1 345 ? 36.056 35.421 15.711 1.00 31.23 345 GLY A N 1
ATOM 2673 C CA . GLY A 1 345 ? 36.038 36.655 14.940 1.00 31.23 345 GLY A CA 1
ATOM 2674 C C . GLY A 1 345 ? 37.452 37.235 14.943 1.00 31.23 345 GLY A C 1
ATOM 2675 O O . GLY A 1 345 ? 37.827 37.835 15.943 1.00 31.23 345 GLY A O 1
ATOM 2676 N N . TYR A 1 346 ? 38.203 37.020 13.857 1.00 32.69 346 TYR A N 1
ATOM 2677 C CA . TYR A 1 346 ? 39.117 37.977 13.217 1.00 32.69 346 TYR A CA 1
ATOM 2678 C C . TYR A 1 346 ? 39.416 37.522 11.789 1.00 32.69 346 TYR A C 1
ATOM 2680 O O . TYR A 1 346 ? 39.630 36.301 11.603 1.00 32.69 346 TYR A O 1
#

InterPro domains:
  IPR001892 Small ribosomal subunit protein uS13 [PF00416] (14-118)
  IPR008253 Marvel domain [PF01284] (137-279)
  IPR008253 Marvel domain [PS51225] (132-285)
  IPR010979 Small ribosomal subunit protein uS13-like, H2TH [SSF46946] (13-115)
  IPR016579 Synaptogyrin [PTHR10838] (139-346)

Organism: Tupaia chinensis (NCBI:txid246437)

pLDDT: mean 74.07, std 22.38, range [26.64, 96.81]

Secondary structure (DSSP, 8-state):
--SS--SS--SEEEETTEEEETTSBHHHHGGGSTT--HHHHHHHHHHTT--TT-BGGG--HHHHHHHHHHHH-TTTTT--GGGSSB-S-TTT---B---GGGGGHHHHHHHHHHHH--SS---SS----HHHHHHHHHHHHHHHHHHHHHHHHHHHHHSEEE-TT-SSEEETTTT-HHHHHHHHHHHHHHHHHHHHHHHHHHHGGG---HHHHHHHHHHHHHHHHHHHHHHHHHHHHHHHHHHH--GGG-TT-TTHHHHHHHHHHHHHHHHHHHHHHHHHHHHHHHHHHHHHHHHS---GGG---PPPPPPPP---------------------------------

Foldseek 3Di:
DDPDDPPQFDQWDQAPNDIFGQAAFQLVRVCSWPLDDSVNSVVLCVLLVHDRRHTNRVDDPVSRVSSNVCQFCVVVSVDDLVVADDALPPPPGDRGRQIHPSCCVVVVVVVVCVVVVDPDDDDDDPDPRCVVVLVVVVVLLVLLLVLLCLQLVLCVPFQWDDDPVDRDTAGQQLSDPCLSVLSNVLSVVSNVVSVVLVVCSVCVVVDPDLVVNLVNLVVLLVVLQVSLVSLVVSLVSLVVSNVNRDCVVPVPCTSVVSSVSSSVSSVVSNVSSVVSSVVSVVVSVVSVVVVVVVVVPDPPVPPPDDDDDDDDDDDDDDDDDDDDDDDDDDDDDDDDDDDDDDDDDD

Sequence (346 aa):
MSLVVPEKFQHILRVLNTNIEGRRKTAFAITAVKGVGRRYARVVQEKADMDLTERAGALTEEEVERVVTVMQNPRQDKTPDWFLNRQKEVKDGKHSQVLASGLDKLREDLGRLKKVRPVEGGATSGAFGSEAGTLRQLAVVAVPWLFSIVVFGSIVNEGYLNSSSEGEEFCIYNRNPSACSYGVTVGVLAFLTCLLYLALDVYFPQISSVKDRKKAVLSDIGVSAFWAFLWFVGFCFLANQWQVSKPKDNPLNEGTDAARAAIAFSFFSI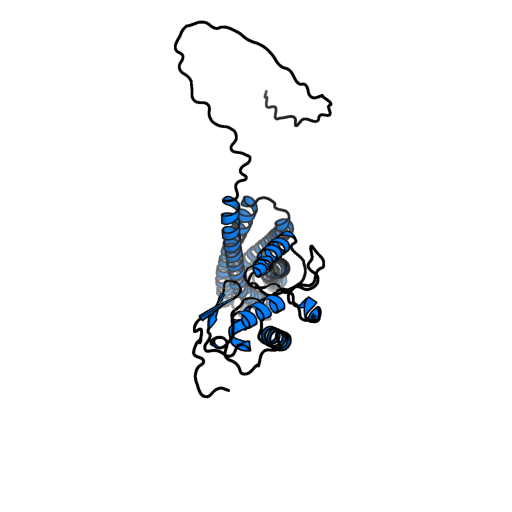FTWAGQAVLAFQRYQIGADSALFSQDYMDPSQDSSMPYAPYVEPSAGPDPAGMGGTYQQPASAFDAEPQGYQSQGY

Radius of gyration: 38.02 Å; chains: 1; bounding box: 95×81×105 Å